Protein AF-A0A356UJT9-F1 (afdb_monomer)

Nearest PDB structures (foldseek):
  8xwg-assembly1_A  TM=5.536E-01  e=1.697E+00  Borreliella burgdorferi
  7fdd-assembly1_B  TM=5.523E-01  e=6.661E+00  Borreliella burgdorferi
  2r9v-assembly1_A  TM=3.103E-01  e=4.733E+00  Thermotoga maritima MSB8
  5cq9-assembly1_A  TM=3.284E-01  e=8.856E+00  Salmonella enterica subsp. enterica serovar Typhimurium str. LT2
  4b9q-assembly4_D  TM=1.417E-01  e=5.010E+00  Escherichia coli

Sequence (242 aa):
FANLKNLEDVNRFAGECGLLGLSVVPESLCDPPAYGKAWFEPLSAWQQHIENVRRLMLLYRALSRWKRGFDVEIEERLLRMESVEPFKINNLQWYDGKITGIQFREDNAGLVNAYLPAIFGTTFVDTVTLERPDEYSLAVLVLAVHLRQNLQGGINLDFSKIIPARDAAIGFRIGETRSTPYLLAAIYYDLWELITDNRPVIRCGFCGLPLEKTGRREYCNDACKQTAYRKRQEKTKKGGSN

Secondary structure (DSSP, 8-state):
-TT--SHHHHHHHHHHH----EEE--SSTTSPPEES--S---HHHHHHHHHHHHHHHHHHHHHHHHHTT---TTT---EEEEEETTTTEEEEEETTS-EEEEEEEE-TTSEEEEEEPPSSSSS--EEEEEES--HHHHHHHHHHHHHHHTTTTT-EEEEEEEEE-TTSTTSEEEEEEEE-S-HHHHHHHHHHHHHHTT--EEE-TTT--EEE--TT--SSSHHHHHHHHHHHHHHHHHHT--

Mean predicted aligned error: 7.75 Å

Radius of gyration: 21.5 Å; Cα contacts (8 Å, |Δi|>4): 350; chains: 1; bounding box: 58×70×54 Å

pLDDT: mean 85.13, std 11.99, range [39.34, 97.19]

Foldseek 3Di:
DLPQDDPVSVVVCCVVPNDQQAPDQDPDLQAFGRGHDDPDDDVVSVVSLSVVLQLLLLLLQLLLCVVVVHDSPPPPCQWDWDADPDVRKIFIAGPVRHTLLWIWDQDPVRWIWIFGRDPDDDGTDDIDIDDPDDPSNVSVVSSVRVLCRHQPPFKDKDFPDWAQDPPDPVRIDTHIDIDGPGNSNVSSVVVVCCNVVVFHWDAQPAPGGIDGDDDPDRHPDVVSVVVVVVVVVVVVVVVVPD

Solvent-accessible surface area (backbone atoms only — not comparable to full-atom values): 13980 Å² total; per-residue (Å²): 113,58,79,60,83,49,72,66,47,47,53,53,49,36,72,74,67,45,65,54,22,40,54,47,82,62,91,46,96,49,48,49,61,41,61,43,81,50,91,70,80,60,68,64,60,54,52,52,50,38,50,50,52,36,52,49,47,48,48,51,34,51,54,58,38,44,78,70,72,44,88,55,90,86,87,57,65,53,60,44,79,47,76,41,81,93,75,61,37,30,39,35,19,36,64,85,69,47,73,64,51,40,33,35,36,71,49,99,86,64,38,35,37,36,40,32,52,22,86,71,100,53,88,62,73,47,75,48,81,35,83,68,69,50,73,67,55,50,52,51,48,52,52,53,51,54,52,50,40,46,35,48,88,27,64,46,81,49,73,75,46,78,42,85,26,91,88,34,95,81,42,45,44,75,38,78,38,78,47,56,96,22,46,44,23,48,55,45,45,55,50,48,50,36,56,77,70,66,56,52,55,42,53,18,78,60,81,58,47,51,43,75,54,57,90,88,59,53,49,88,46,67,69,41,48,52,52,46,51,51,55,51,54,53,50,54,60,63,68,70,73,120

Structure (mmCIF, N/CA/C/O backbone):
data_AF-A0A356UJT9-F1
#
_entry.id   AF-A0A356UJT9-F1
#
loop_
_atom_site.group_PDB
_atom_site.id
_atom_site.type_symbol
_atom_site.label_atom_id
_atom_site.label_alt_id
_atom_site.label_comp_id
_atom_site.label_asym_id
_atom_site.label_entity_id
_atom_site.label_seq_id
_atom_site.pdbx_PDB_ins_code
_atom_site.Cartn_x
_atom_site.Cartn_y
_atom_site.Cartn_z
_atom_site.occupancy
_atom_site.B_iso_or_equiv
_atom_site.auth_seq_id
_atom_site.auth_comp_id
_atom_site.auth_asym_id
_atom_site.auth_atom_id
_atom_site.pdbx_PDB_model_num
ATOM 1 N N . PHE A 1 1 ? -2.794 1.866 9.836 1.00 91.56 1 PHE A N 1
ATOM 2 C CA . PHE A 1 1 ? -1.858 2.821 9.208 1.00 91.56 1 PHE A CA 1
ATOM 3 C C . PHE A 1 1 ? -2.517 3.971 8.420 1.00 91.56 1 PHE A C 1
ATOM 5 O O . PHE A 1 1 ? -2.337 5.118 8.798 1.00 91.56 1 PHE A O 1
ATOM 12 N N . ALA A 1 2 ? -3.341 3.738 7.383 1.00 90.75 2 ALA A N 1
ATOM 13 C CA . ALA A 1 2 ? -3.897 4.822 6.535 1.00 90.75 2 ALA A CA 1
ATOM 14 C C . ALA A 1 2 ? -4.717 5.917 7.271 1.00 90.75 2 ALA A C 1
ATOM 16 O O . ALA A 1 2 ? -4.916 7.021 6.755 1.00 90.75 2 ALA A O 1
ATOM 17 N N . ASN A 1 3 ? -5.179 5.635 8.493 1.00 89.88 3 ASN A N 1
ATOM 18 C CA . ASN A 1 3 ? -5.959 6.555 9.322 1.00 89.88 3 ASN A CA 1
ATOM 19 C C . ASN A 1 3 ? -5.127 7.542 10.161 1.00 89.88 3 ASN A C 1
ATOM 21 O O . ASN A 1 3 ? -5.740 8.395 10.793 1.00 89.88 3 ASN A O 1
ATOM 25 N N . LEU A 1 4 ? -3.791 7.449 10.177 1.00 92.00 4 LEU A N 1
ATOM 26 C CA . LEU A 1 4 ? -2.918 8.346 10.954 1.00 92.00 4 LEU A CA 1
ATOM 27 C C . LEU A 1 4 ? -2.901 9.750 10.330 1.00 92.00 4 LEU A C 1
ATOM 29 O O . LEU A 1 4 ? -2.537 9.894 9.162 1.00 92.00 4 LEU A O 1
ATOM 33 N N . LYS A 1 5 ? -3.347 10.787 11.048 1.00 87.62 5 LYS A N 1
ATOM 34 C CA . LYS A 1 5 ? -3.580 12.123 10.459 1.00 87.62 5 LYS A CA 1
ATOM 35 C C . LYS A 1 5 ? -2.531 13.153 10.834 1.00 87.62 5 LYS A C 1
ATOM 37 O O . LYS A 1 5 ? -2.230 14.020 10.021 1.00 87.62 5 LYS A O 1
ATOM 42 N N . ASN A 1 6 ? -2.042 13.098 12.062 1.00 89.19 6 ASN A N 1
ATOM 43 C CA . ASN A 1 6 ? -1.181 14.121 12.638 1.00 89.19 6 ASN A CA 1
ATOM 44 C C . ASN A 1 6 ? 0.002 13.483 13.382 1.00 89.19 6 ASN A C 1
ATOM 46 O O . ASN A 1 6 ? 0.109 12.262 13.482 1.00 89.19 6 ASN A O 1
ATOM 50 N N . LEU A 1 7 ? 0.903 14.328 13.882 1.00 89.44 7 LEU A N 1
ATOM 51 C CA . LEU A 1 7 ? 2.094 13.890 14.610 1.00 89.44 7 LEU A CA 1
ATOM 52 C C . LEU A 1 7 ? 1.749 13.065 15.859 1.00 89.44 7 LEU A C 1
ATOM 54 O O . LEU A 1 7 ? 2.435 12.098 16.159 1.00 89.44 7 LEU A O 1
ATOM 58 N N . GLU A 1 8 ? 0.680 13.418 16.568 1.00 91.44 8 GLU A N 1
ATOM 59 C CA . GLU A 1 8 ? 0.246 12.692 17.764 1.00 91.44 8 GLU A CA 1
ATOM 60 C C . GLU A 1 8 ? -0.195 11.260 17.430 1.00 91.44 8 GLU A C 1
ATOM 62 O O . GLU A 1 8 ? 0.204 10.314 18.107 1.00 91.44 8 GLU A O 1
ATOM 67 N N . ASP A 1 9 ? -0.943 11.084 16.335 1.00 92.12 9 ASP A N 1
ATOM 68 C CA . ASP A 1 9 ? -1.318 9.766 15.826 1.00 92.12 9 ASP A CA 1
ATOM 69 C C . ASP A 1 9 ? -0.084 8.926 15.484 1.00 92.12 9 ASP A C 1
ATOM 71 O O . ASP A 1 9 ? -0.034 7.749 15.842 1.00 92.12 9 ASP A O 1
ATOM 75 N N . VAL A 1 10 ? 0.902 9.526 14.806 1.00 93.75 10 VAL A N 1
ATOM 76 C CA . VAL A 1 10 ? 2.155 8.850 14.435 1.00 93.75 10 VAL A CA 1
ATOM 77 C C . VAL A 1 10 ? 2.946 8.455 15.677 1.00 93.75 10 VAL A C 1
ATOM 79 O O . VAL A 1 10 ? 3.327 7.297 15.791 1.00 93.75 10 VAL A O 1
ATOM 82 N N . ASN A 1 11 ? 3.134 9.369 16.631 1.00 92.06 11 ASN A N 1
ATOM 83 C CA . ASN A 1 11 ? 3.875 9.096 17.863 1.00 92.06 11 ASN A CA 1
ATOM 84 C C . ASN A 1 11 ? 3.228 7.977 18.682 1.00 92.06 11 ASN A C 1
ATOM 86 O O . ASN A 1 11 ? 3.924 7.079 19.150 1.00 92.06 11 ASN A O 1
ATOM 90 N N . ARG A 1 12 ? 1.898 7.998 18.827 1.00 94.19 12 ARG A N 1
ATOM 91 C CA . ARG A 1 12 ? 1.167 6.927 19.513 1.00 94.19 12 ARG A CA 1
ATOM 92 C C . ARG A 1 12 ? 1.344 5.589 18.797 1.00 94.19 12 ARG A C 1
ATOM 94 O O . ARG A 1 12 ? 1.689 4.603 19.435 1.00 94.19 12 ARG A O 1
ATOM 101 N N . PHE A 1 13 ? 1.149 5.565 17.479 1.00 95.00 13 PHE A N 1
ATOM 102 C CA . PHE A 1 13 ? 1.286 4.341 16.691 1.00 95.00 13 PHE A CA 1
ATOM 103 C C . PHE A 1 13 ? 2.718 3.790 16.729 1.00 95.00 13 PHE A C 1
ATOM 105 O O . PHE A 1 13 ? 2.901 2.590 16.885 1.00 95.00 13 PHE A O 1
ATOM 112 N N . ALA A 1 14 ? 3.732 4.654 16.654 1.00 92.88 14 ALA A N 1
ATOM 113 C CA . ALA A 1 14 ? 5.132 4.258 16.771 1.00 92.88 14 ALA A CA 1
ATOM 114 C C . ALA A 1 14 ? 5.481 3.752 18.181 1.00 92.88 14 ALA A C 1
ATOM 116 O O . ALA A 1 14 ? 6.272 2.824 18.322 1.00 92.88 14 ALA A O 1
ATOM 117 N N . GLY A 1 15 ? 4.870 4.316 19.228 1.00 92.25 15 GLY A N 1
ATOM 118 C CA . GLY A 1 15 ? 5.017 3.821 20.599 1.00 92.25 15 GLY A CA 1
ATOM 119 C C . GLY A 1 15 ? 4.410 2.430 20.816 1.00 92.25 15 GLY A C 1
ATOM 120 O O . GLY A 1 15 ? 4.932 1.658 21.613 1.00 92.25 15 GLY A O 1
ATOM 121 N N . GLU A 1 16 ? 3.334 2.100 20.097 1.00 94.31 16 GLU A N 1
ATOM 122 C CA . GLU A 1 16 ? 2.654 0.799 20.179 1.00 94.31 16 GLU A CA 1
ATOM 123 C C . GLU A 1 16 ? 3.283 -0.265 19.266 1.00 94.31 16 GLU A C 1
ATOM 125 O O . GLU A 1 16 ? 3.433 -1.418 19.668 1.00 94.31 16 GLU A O 1
ATOM 130 N N . CYS A 1 17 ? 3.635 0.103 18.033 1.00 93.31 17 CYS A N 1
ATOM 131 C CA . CYS A 1 17 ? 4.045 -0.833 16.983 1.00 93.31 17 CYS A CA 1
ATOM 132 C C . CYS A 1 17 ? 5.545 -0.791 16.653 1.00 93.31 17 CYS A C 1
ATOM 134 O O . CYS A 1 17 ? 6.024 -1.652 15.918 1.00 93.31 17 CYS A O 1
ATOM 136 N N . GLY A 1 18 ? 6.286 0.190 17.171 1.00 93.06 18 GLY A N 1
ATOM 137 C CA . GLY A 1 18 ? 7.684 0.436 16.825 1.00 93.06 18 GLY A CA 1
ATOM 138 C C . GLY A 1 18 ? 7.871 1.341 15.601 1.00 93.06 18 GLY A C 1
ATOM 139 O O . GLY A 1 18 ? 6.931 1.933 15.068 1.00 93.06 18 GLY A O 1
ATOM 140 N N . LEU A 1 19 ? 9.127 1.465 15.173 1.00 94.25 19 LEU A N 1
ATOM 141 C CA . LEU A 1 19 ? 9.523 2.214 13.978 1.00 94.25 19 LEU A CA 1
ATOM 142 C C . LEU A 1 19 ? 9.198 1.435 12.689 1.00 94.25 19 LEU A C 1
ATOM 144 O O . LEU A 1 19 ? 9.032 0.217 12.721 1.00 94.25 19 LEU A O 1
ATOM 148 N N . LEU A 1 20 ? 9.135 2.126 11.548 1.00 94.19 20 LEU A N 1
ATOM 149 C CA . LEU A 1 20 ? 8.867 1.561 10.219 1.00 94.19 20 LEU A CA 1
ATOM 150 C C . LEU A 1 20 ? 9.8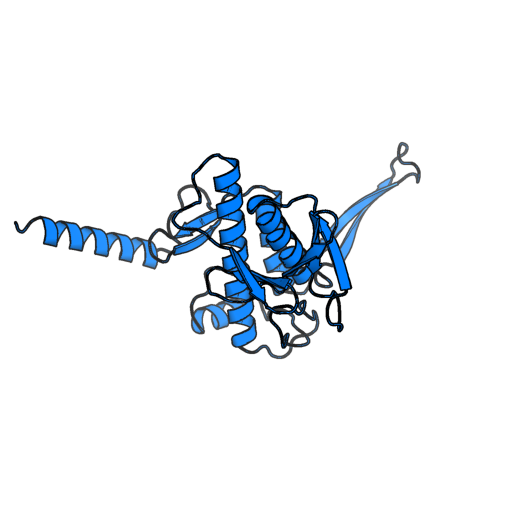67 0.462 9.819 1.00 94.19 20 LEU A C 1
ATOM 152 O O . LEU A 1 20 ? 9.503 -0.446 9.070 1.00 94.19 20 LEU A O 1
ATOM 156 N N . GLY A 1 21 ? 11.095 0.507 10.334 1.00 93.88 21 GLY A N 1
ATOM 157 C CA . GLY A 1 21 ? 12.150 -0.458 10.027 1.00 93.88 21 GLY A CA 1
ATOM 158 C C . GLY A 1 21 ? 12.999 -0.040 8.828 1.00 93.88 21 GLY A C 1
ATOM 159 O O . GLY A 1 21 ? 13.460 -0.896 8.073 1.00 93.88 21 GLY A O 1
ATOM 160 N N . LEU A 1 22 ? 13.182 1.269 8.635 1.00 90.56 22 LEU A N 1
ATOM 161 C CA . LEU A 1 22 ? 14.026 1.835 7.584 1.00 90.56 22 LEU A CA 1
ATOM 162 C C . LEU A 1 22 ? 15.459 2.045 8.096 1.00 90.56 22 LEU A C 1
ATOM 164 O O . LEU A 1 22 ? 15.691 2.793 9.042 1.00 90.56 22 LEU A O 1
ATOM 168 N N . SER A 1 23 ? 16.433 1.401 7.453 1.00 86.31 23 SER A N 1
ATOM 169 C CA . SER A 1 23 ? 17.865 1.632 7.707 1.00 86.31 23 SER A CA 1
ATOM 170 C C . SER A 1 23 ? 18.357 2.958 7.129 1.00 86.31 23 SER A C 1
ATOM 172 O O . SER A 1 23 ? 19.219 3.611 7.712 1.00 86.31 23 SER A O 1
ATOM 174 N N . VAL A 1 24 ? 17.783 3.358 5.994 1.00 82.88 24 VAL A N 1
ATOM 175 C CA . VAL A 1 24 ? 18.028 4.623 5.308 1.00 82.88 24 VAL A CA 1
ATOM 176 C C . VAL A 1 24 ? 16.678 5.158 4.861 1.00 82.88 24 VAL A C 1
ATOM 178 O O . VAL A 1 24 ? 15.835 4.410 4.361 1.00 82.88 24 VAL A O 1
ATOM 181 N N . VAL A 1 25 ? 16.462 6.452 5.071 1.00 77.19 25 VAL A N 1
ATOM 182 C CA . VAL A 1 25 ? 15.257 7.129 4.599 1.00 77.19 25 VAL A CA 1
ATOM 183 C C . VAL A 1 25 ? 15.406 7.343 3.094 1.00 77.19 25 VAL A C 1
ATOM 185 O O . VAL A 1 25 ? 16.394 7.959 2.696 1.00 77.19 25 VAL A O 1
ATOM 188 N N . PRO A 1 26 ? 14.467 6.855 2.266 1.00 70.00 26 PRO A N 1
ATOM 189 C CA . PRO A 1 26 ? 14.513 7.069 0.824 1.00 70.00 26 PRO A CA 1
ATOM 190 C C . PRO A 1 26 ? 14.583 8.564 0.485 1.00 70.00 26 PRO A C 1
ATOM 192 O O . PRO A 1 26 ? 13.785 9.348 1.003 1.00 70.00 26 PRO A O 1
ATOM 195 N N . GLU A 1 27 ? 15.523 8.959 -0.377 1.00 68.31 27 GLU A N 1
ATOM 196 C CA . GLU A 1 27 ? 15.635 10.349 -0.847 1.00 68.31 27 GLU A CA 1
ATOM 197 C C . GLU A 1 27 ? 14.557 10.667 -1.893 1.00 68.31 27 GLU A C 1
ATOM 199 O O . GLU A 1 27 ? 14.050 11.789 -1.947 1.00 68.31 27 GLU A O 1
ATOM 204 N N . SER A 1 28 ? 14.158 9.668 -2.690 1.00 67.69 28 SER A N 1
ATOM 205 C CA . SER A 1 28 ? 13.076 9.768 -3.667 1.00 67.69 28 SER A CA 1
ATOM 206 C C . SER A 1 28 ? 11.845 8.952 -3.268 1.00 67.69 28 SER A C 1
ATOM 208 O O . SER A 1 28 ? 11.927 7.884 -2.665 1.00 67.69 28 SER A O 1
ATOM 210 N N . LEU A 1 29 ? 10.667 9.414 -3.707 1.00 60.62 29 LEU A N 1
ATOM 211 C CA . LEU A 1 29 ? 9.413 8.643 -3.658 1.00 60.62 29 LEU A CA 1
ATOM 212 C C . LEU A 1 29 ? 9.485 7.332 -4.453 1.00 60.62 29 LEU A C 1
ATOM 214 O O . LEU A 1 29 ? 8.663 6.442 -4.232 1.00 60.62 29 LEU A O 1
ATOM 218 N N . CYS A 1 30 ? 10.413 7.262 -5.406 1.00 63.97 30 CYS A N 1
ATOM 219 C CA . CYS A 1 30 ? 10.568 6.144 -6.327 1.00 63.97 30 CYS A CA 1
ATOM 220 C C . CYS A 1 30 ? 11.561 5.095 -5.813 1.00 63.97 30 CYS A C 1
ATOM 222 O O . CYS A 1 30 ? 11.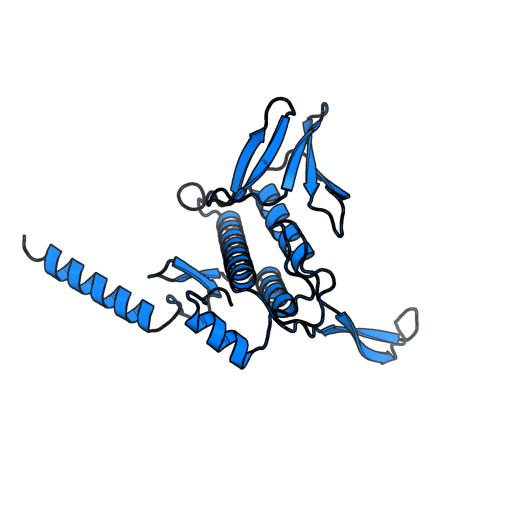639 4.013 -6.393 1.00 63.97 30 CYS A O 1
ATOM 224 N N . ASP A 1 31 ? 12.302 5.405 -4.746 1.00 70.19 31 ASP A N 1
ATOM 225 C CA . ASP A 1 31 ? 13.286 4.491 -4.187 1.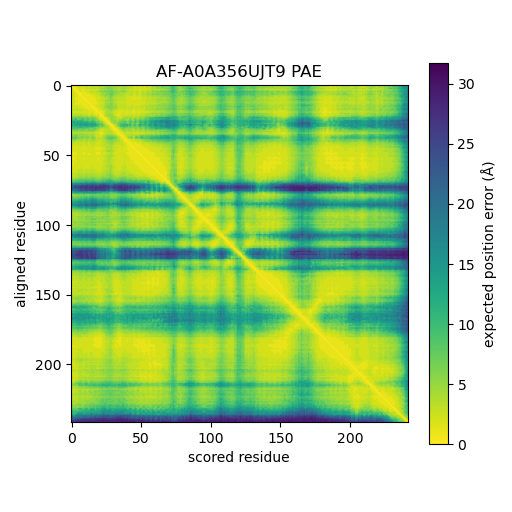00 70.19 31 ASP A CA 1
ATOM 226 C C . ASP A 1 31 ? 12.580 3.463 -3.290 1.00 70.19 31 ASP A C 1
ATOM 228 O O . ASP A 1 31 ? 11.753 3.835 -2.444 1.00 70.19 31 ASP A O 1
ATOM 232 N N . PRO A 1 32 ? 12.877 2.162 -3.448 1.00 76.06 32 PRO A N 1
ATOM 233 C CA . PRO A 1 32 ? 12.316 1.147 -2.573 1.00 76.06 32 PRO A CA 1
ATOM 234 C C . PRO A 1 32 ? 12.798 1.353 -1.124 1.00 76.06 32 PRO A C 1
ATOM 236 O O . PRO A 1 32 ? 13.919 1.822 -0.902 1.00 76.06 32 PRO A O 1
ATOM 239 N N . PRO A 1 33 ? 11.989 0.974 -0.117 1.00 85.19 33 PRO A N 1
ATOM 240 C CA . PRO A 1 33 ? 12.406 1.005 1.279 1.00 85.19 33 PRO A CA 1
ATOM 241 C C . PRO A 1 33 ? 13.699 0.214 1.520 1.00 85.19 33 PRO A C 1
ATOM 243 O O . PRO A 1 33 ? 13.786 -0.975 1.217 1.00 85.19 33 PRO A O 1
ATOM 246 N N . ALA A 1 34 ? 14.693 0.854 2.134 1.00 87.81 34 ALA A N 1
ATOM 247 C CA . ALA A 1 34 ? 15.906 0.180 2.582 1.00 87.81 34 ALA A CA 1
ATOM 248 C C . ALA A 1 34 ? 15.674 -0.438 3.968 1.00 87.81 34 ALA A C 1
ATOM 250 O O . ALA A 1 34 ? 15.979 0.178 4.993 1.00 87.81 34 ALA A O 1
ATOM 251 N N . TYR A 1 35 ? 15.110 -1.644 4.014 1.00 90.94 35 TYR A N 1
ATOM 252 C CA . TYR A 1 35 ? 14.799 -2.320 5.273 1.00 90.94 35 TYR A CA 1
ATOM 253 C C . TYR A 1 35 ? 16.039 -2.638 6.108 1.00 90.94 35 TYR A C 1
ATOM 255 O O . TYR A 1 35 ? 17.053 -3.118 5.606 1.00 90.94 35 TYR A O 1
ATOM 263 N N . GLY A 1 36 ? 15.952 -2.390 7.413 1.00 89.75 36 GLY A N 1
ATOM 264 C CA . GLY A 1 36 ? 17.008 -2.743 8.350 1.00 89.75 36 GLY A CA 1
ATOM 265 C C . GLY A 1 36 ? 16.775 -2.170 9.740 1.00 89.75 36 GLY A C 1
ATOM 266 O O . GLY A 1 36 ? 15.657 -1.819 10.117 1.00 89.75 36 GLY A O 1
ATOM 267 N N . LYS A 1 37 ? 17.839 -2.114 10.544 1.00 86.62 37 LYS A N 1
ATOM 268 C CA . LYS A 1 37 ? 17.742 -1.630 11.922 1.00 86.62 37 LYS A CA 1
ATOM 269 C C . LYS A 1 37 ? 17.546 -0.112 11.938 1.00 86.62 37 LYS A C 1
ATOM 271 O O . LYS A 1 37 ? 18.491 0.630 11.685 1.00 86.62 37 LYS A O 1
ATOM 276 N N . ALA A 1 38 ? 16.338 0.324 12.281 1.00 85.56 38 ALA A N 1
ATOM 277 C CA . ALA A 1 38 ? 16.006 1.730 12.469 1.00 85.56 38 ALA A CA 1
ATOM 278 C C . ALA A 1 38 ? 16.291 2.161 13.914 1.00 85.56 38 ALA A C 1
ATOM 280 O O . ALA A 1 38 ? 15.749 1.591 14.861 1.00 85.56 38 ALA A O 1
ATOM 281 N N . TRP A 1 39 ? 17.136 3.176 14.085 1.00 82.62 39 TRP A N 1
ATOM 282 C CA . TRP A 1 39 ? 17.345 3.843 15.380 1.00 82.62 39 TRP A CA 1
ATOM 283 C C . TRP A 1 39 ? 16.554 5.149 15.490 1.00 82.62 39 TRP A C 1
ATOM 285 O O . TRP A 1 39 ? 16.264 5.613 16.589 1.00 82.62 39 TRP A O 1
ATOM 295 N N . PHE A 1 40 ? 16.219 5.739 14.344 1.00 86.12 40 PHE A N 1
ATOM 296 C CA . PHE A 1 40 ? 15.470 6.977 14.210 1.00 86.12 40 PHE A CA 1
ATOM 297 C C . PHE A 1 40 ? 14.835 7.027 12.819 1.00 86.12 40 PHE A C 1
ATOM 299 O O . PHE A 1 40 ? 15.447 6.580 11.850 1.00 86.12 40 PHE A O 1
ATOM 306 N N . GLU A 1 41 ? 13.646 7.618 12.716 1.00 88.75 41 GLU A N 1
ATOM 307 C CA . GLU A 1 41 ? 12.965 7.861 11.445 1.00 88.75 41 GLU A CA 1
ATOM 308 C C . GLU A 1 41 ? 12.316 9.249 11.457 1.00 88.75 41 GLU A C 1
ATOM 310 O O . GLU A 1 41 ? 11.589 9.582 12.399 1.00 88.75 41 GLU A O 1
ATOM 315 N N . PRO A 1 42 ? 12.540 10.077 10.425 1.00 88.69 42 PRO A N 1
ATOM 316 C CA . PRO A 1 42 ? 11.951 11.398 10.356 1.00 88.69 42 PRO A CA 1
ATOM 317 C C . PRO A 1 42 ? 10.451 11.305 10.078 1.00 88.69 42 PRO A C 1
ATOM 319 O O . PRO A 1 42 ? 9.973 10.428 9.354 1.00 88.69 42 PRO A O 1
ATOM 322 N N . LEU A 1 43 ? 9.701 12.283 10.587 1.00 88.88 43 LEU A N 1
ATOM 323 C CA . LEU A 1 43 ? 8.258 12.380 10.359 1.00 88.88 43 LEU A CA 1
ATOM 324 C C . LEU A 1 43 ? 7.896 12.426 8.864 1.00 88.88 43 LEU A C 1
ATOM 326 O O . LEU A 1 43 ? 6.836 11.938 8.478 1.00 88.88 43 LEU A O 1
ATOM 330 N N . SER A 1 44 ? 8.775 12.976 8.022 1.00 88.06 44 SER A N 1
ATOM 331 C CA . SER A 1 44 ? 8.592 13.002 6.569 1.00 88.06 44 SER A CA 1
ATOM 332 C C . SER A 1 44 ? 8.470 11.597 5.971 1.00 88.06 44 SER A C 1
ATOM 334 O O . SER A 1 44 ? 7.594 11.384 5.137 1.00 88.06 44 SER A O 1
ATOM 336 N N . ALA A 1 45 ? 9.258 10.624 6.445 1.00 88.75 45 ALA A N 1
ATOM 337 C CA . ALA A 1 45 ? 9.182 9.234 5.990 1.00 88.75 45 ALA A CA 1
ATOM 338 C C . ALA A 1 45 ? 7.823 8.606 6.342 1.00 88.75 45 ALA A C 1
ATOM 340 O O . ALA A 1 45 ? 7.173 7.968 5.511 1.00 88.75 45 ALA A O 1
ATOM 341 N N . TRP A 1 46 ? 7.341 8.860 7.561 1.00 93.19 46 TRP A N 1
ATOM 342 C CA . TRP A 1 46 ? 6.014 8.434 8.000 1.00 93.19 46 TRP A CA 1
ATOM 343 C C . TRP A 1 46 ? 4.908 9.040 7.141 1.00 93.19 46 TRP A C 1
ATOM 345 O O . TRP A 1 46 ? 4.057 8.315 6.627 1.00 93.19 46 TRP A O 1
ATOM 355 N N . GLN A 1 47 ? 4.924 10.360 6.955 1.00 91.56 47 GLN A N 1
ATOM 356 C CA . GLN A 1 47 ? 3.935 11.071 6.143 1.00 91.56 47 GLN A CA 1
ATOM 357 C C . GLN A 1 47 ? 3.914 10.550 4.705 1.00 91.56 47 GLN A C 1
ATOM 359 O O . GLN A 1 47 ? 2.843 10.251 4.177 1.00 91.56 47 GLN A O 1
ATOM 364 N N . GLN A 1 48 ? 5.092 10.364 4.112 1.00 89.06 48 GLN A N 1
ATOM 365 C CA . GLN A 1 48 ? 5.257 9.804 2.777 1.00 89.06 48 GLN A CA 1
ATOM 366 C C . GLN A 1 48 ? 4.596 8.431 2.651 1.00 89.06 48 GLN A C 1
ATOM 368 O O . GLN A 1 48 ? 3.772 8.224 1.759 1.00 89.06 48 GLN A O 1
ATOM 373 N N . HIS A 1 49 ? 4.899 7.496 3.550 1.00 92.81 49 HIS A N 1
ATOM 374 C CA . HIS A 1 49 ? 4.317 6.160 3.462 1.00 92.81 49 HIS A CA 1
ATOM 375 C C . HIS A 1 49 ? 2.824 6.142 3.804 1.00 92.81 49 HIS A C 1
ATOM 377 O O . HIS A 1 49 ? 2.068 5.404 3.172 1.00 92.81 49 HIS A O 1
ATOM 383 N N . ILE A 1 50 ? 2.356 6.982 4.734 1.00 94.62 50 ILE A N 1
ATOM 384 C CA . ILE A 1 50 ? 0.920 7.144 5.009 1.00 94.62 50 ILE A CA 1
ATOM 385 C C . ILE A 1 50 ? 0.186 7.604 3.744 1.00 94.62 50 ILE A C 1
ATOM 387 O O . ILE A 1 50 ? -0.871 7.062 3.411 1.00 94.62 50 ILE A O 1
ATOM 391 N N . GLU A 1 51 ? 0.730 8.589 3.028 1.00 91.44 51 GLU A N 1
ATOM 392 C CA . GLU A 1 51 ? 0.174 9.053 1.757 1.00 91.44 51 GLU A CA 1
ATOM 393 C C . GLU A 1 51 ? 0.201 7.964 0.684 1.00 91.44 51 GLU A C 1
ATOM 395 O O . GLU A 1 51 ? -0.815 7.744 0.028 1.00 91.44 51 GLU A O 1
ATOM 400 N N . ASN A 1 52 ? 1.314 7.244 0.534 1.00 91.56 52 ASN A N 1
ATOM 401 C CA . ASN A 1 52 ? 1.433 6.172 -0.454 1.00 91.56 52 ASN A CA 1
ATOM 402 C C . ASN A 1 52 ? 0.411 5.059 -0.207 1.00 91.56 52 ASN A C 1
ATOM 404 O O . ASN A 1 52 ? -0.318 4.682 -1.123 1.00 91.56 52 ASN A O 1
ATOM 408 N N . VAL A 1 53 ? 0.260 4.602 1.038 1.00 95.06 53 VAL A N 1
ATOM 409 C CA . VAL A 1 53 ? -0.760 3.602 1.387 1.00 95.06 53 VAL A CA 1
ATOM 410 C C . VAL A 1 53 ? -2.167 4.124 1.079 1.00 95.06 53 VAL A C 1
ATOM 412 O O . VAL A 1 53 ? -2.988 3.390 0.531 1.00 95.06 53 VAL A O 1
ATOM 415 N N . ARG A 1 54 ? -2.459 5.404 1.351 1.00 93.75 54 ARG A N 1
ATOM 416 C CA . ARG A 1 54 ? -3.753 6.008 0.984 1.00 93.75 54 ARG A CA 1
ATOM 417 C C . ARG A 1 54 ? -3.982 6.012 -0.526 1.00 93.75 54 ARG A C 1
ATOM 419 O O . ARG A 1 54 ? -5.073 5.636 -0.952 1.00 93.75 54 ARG A O 1
ATOM 426 N N . ARG A 1 55 ? -2.982 6.413 -1.319 1.00 92.12 55 ARG A N 1
ATOM 427 C CA . ARG A 1 55 ? -3.052 6.422 -2.791 1.00 92.12 55 ARG A CA 1
ATOM 428 C C . ARG A 1 55 ? -3.359 5.026 -3.326 1.00 92.12 55 ARG A C 1
ATOM 430 O O . ARG A 1 55 ? -4.306 4.874 -4.091 1.00 92.12 55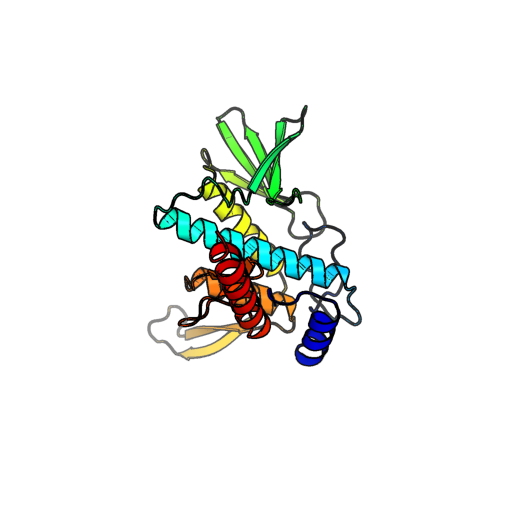 ARG A O 1
ATOM 437 N N . LEU A 1 56 ? -2.647 4.005 -2.847 1.00 94.25 56 LEU A N 1
ATOM 438 C CA . LEU A 1 56 ? -2.844 2.620 -3.281 1.00 94.25 56 LEU A CA 1
ATOM 439 C C . LEU A 1 56 ? -4.218 2.067 -2.885 1.00 94.25 56 LEU A C 1
ATOM 441 O O . LEU A 1 56 ? -4.887 1.447 -3.708 1.00 94.25 56 LEU A O 1
ATOM 445 N N . MET A 1 57 ? -4.693 2.343 -1.665 1.00 95.06 57 MET A N 1
ATOM 446 C CA . MET A 1 57 ? -6.042 1.939 -1.251 1.00 95.06 57 MET A CA 1
ATOM 447 C C . MET A 1 57 ? -7.134 2.597 -2.107 1.00 95.06 57 MET A C 1
ATOM 449 O O . MET A 1 57 ? -8.134 1.956 -2.435 1.00 95.06 57 MET A O 1
ATOM 453 N N . LEU A 1 58 ? -6.965 3.874 -2.463 1.00 92.50 58 LEU A N 1
ATOM 454 C CA . LEU A 1 58 ? -7.897 4.581 -3.341 1.00 92.50 58 LEU A CA 1
ATOM 455 C C . LEU A 1 58 ? -7.839 4.051 -4.777 1.00 92.50 58 LEU A C 1
ATOM 457 O O . LEU A 1 58 ? -8.894 3.852 -5.375 1.00 92.50 58 LEU A O 1
ATOM 461 N N . LEU A 1 59 ? -6.643 3.758 -5.293 1.00 92.50 59 LEU A N 1
ATOM 462 C CA . LEU A 1 59 ? -6.446 3.163 -6.616 1.00 92.50 59 LEU A CA 1
ATOM 463 C C . LEU A 1 59 ? -7.120 1.800 -6.718 1.00 92.50 59 LEU A C 1
ATOM 465 O O . LEU A 1 59 ? -7.916 1.564 -7.625 1.00 92.50 59 LEU A O 1
ATOM 469 N N . TYR A 1 60 ? -6.893 0.939 -5.731 1.00 94.44 60 TYR A N 1
ATOM 470 C CA . TYR A 1 60 ? -7.565 -0.349 -5.649 1.00 94.44 60 TYR A CA 1
ATOM 471 C C . TYR A 1 60 ? -9.093 -0.202 -5.552 1.00 94.44 60 TYR A C 1
ATOM 473 O O . TYR A 1 60 ? -9.830 -0.912 -6.239 1.00 94.44 60 TYR A O 1
ATOM 481 N N . ARG A 1 61 ? -9.599 0.758 -4.764 1.00 92.44 61 ARG A N 1
ATOM 482 C CA . ARG A 1 61 ? -11.041 1.044 -4.710 1.00 92.44 61 ARG A CA 1
ATOM 483 C C . ARG A 1 61 ? -11.596 1.428 -6.085 1.00 92.44 61 ARG A C 1
ATOM 485 O O . ARG A 1 61 ? -12.656 0.917 -6.453 1.00 92.44 61 ARG A O 1
ATOM 492 N N . ALA A 1 62 ? -10.923 2.320 -6.810 1.00 90.19 62 ALA A N 1
ATOM 493 C CA . ALA A 1 62 ? -11.346 2.759 -8.137 1.00 90.19 62 ALA A CA 1
ATOM 494 C C . ALA A 1 62 ? -11.355 1.588 -9.129 1.00 90.19 62 ALA A C 1
ATOM 496 O O . ALA A 1 62 ? -12.380 1.333 -9.757 1.00 90.19 62 ALA A O 1
ATOM 497 N N . LEU A 1 63 ? -10.281 0.792 -9.167 1.00 90.75 63 LEU A N 1
ATOM 498 C CA . LEU A 1 63 ? -10.180 -0.422 -9.987 1.00 90.75 63 LEU A CA 1
ATOM 499 C C . LEU A 1 63 ? -11.300 -1.431 -9.681 1.00 90.75 63 LEU A C 1
ATOM 501 O O . LEU A 1 63 ? -11.921 -1.980 -10.593 1.00 90.75 63 LEU A O 1
ATOM 505 N N . SER A 1 64 ? -11.605 -1.646 -8.398 1.00 90.69 64 SER A N 1
ATOM 506 C CA . SER A 1 64 ? -12.683 -2.541 -7.959 1.00 90.69 64 SER A CA 1
ATOM 507 C C . SER A 1 64 ? -14.066 -2.051 -8.410 1.00 90.69 64 SER A C 1
ATOM 509 O O . SER A 1 64 ? -14.924 -2.851 -8.789 1.00 90.69 64 SER A O 1
ATOM 511 N N . ARG A 1 65 ? -14.297 -0.731 -8.401 1.00 88.69 65 ARG A N 1
ATOM 512 C CA . ARG A 1 65 ? -15.542 -0.117 -8.891 1.00 88.69 65 ARG A CA 1
ATOM 513 C C . ARG A 1 65 ? -15.648 -0.178 -10.411 1.00 88.69 65 ARG A C 1
ATOM 515 O O . ARG A 1 65 ? -16.701 -0.582 -10.901 1.00 88.69 65 ARG A O 1
ATOM 522 N N . TRP A 1 66 ? -14.565 0.134 -11.121 1.00 87.31 66 TRP A N 1
ATOM 523 C CA . TRP A 1 66 ? -14.488 0.033 -12.579 1.00 87.31 66 TRP A CA 1
ATOM 524 C C . TRP A 1 66 ? -14.877 -1.371 -13.036 1.00 87.31 66 TRP A C 1
ATOM 526 O O . TRP A 1 66 ? -15.779 -1.543 -13.852 1.00 87.31 66 TRP A O 1
ATOM 536 N N . LYS A 1 67 ? -14.286 -2.406 -12.425 1.00 86.62 67 LYS A N 1
ATOM 537 C CA . LYS A 1 67 ? -14.566 -3.802 -12.786 1.00 86.62 67 LYS A CA 1
ATOM 538 C C . LYS A 1 67 ? -16.037 -4.200 -12.603 1.00 86.62 67 LYS A C 1
ATOM 540 O O . LYS A 1 67 ? -16.502 -5.126 -13.258 1.00 86.62 67 LYS A O 1
ATOM 545 N N . ARG A 1 68 ? -16.772 -3.505 -11.729 1.00 86.81 68 ARG A N 1
ATOM 546 C CA . ARG A 1 68 ? -18.210 -3.705 -11.477 1.00 86.81 68 ARG A CA 1
ATOM 547 C C . ARG A 1 68 ? -19.114 -2.863 -12.389 1.00 86.81 68 ARG A C 1
ATOM 549 O O . ARG A 1 68 ? -20.323 -2.872 -12.186 1.00 86.81 68 ARG A O 1
ATOM 556 N N . GLY A 1 69 ? -18.550 -2.139 -13.357 1.00 83.19 69 GLY A N 1
ATOM 557 C CA . GLY A 1 69 ? -19.298 -1.309 -14.302 1.00 83.19 69 GLY A CA 1
ATOM 558 C C . GLY A 1 69 ? -19.792 0.016 -13.721 1.00 83.19 69 GLY A C 1
ATOM 559 O O . GLY A 1 69 ? -20.692 0.626 -14.289 1.00 83.19 69 GLY A O 1
ATOM 560 N N . PHE A 1 70 ?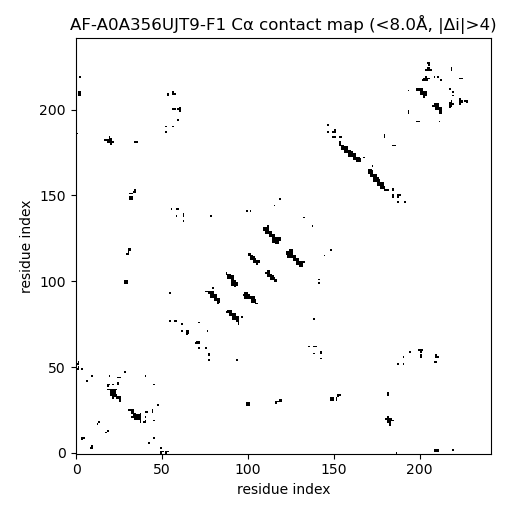 -19.247 0.464 -12.584 1.00 80.12 70 PHE A N 1
ATOM 561 C CA . PHE A 1 70 ? -19.511 1.822 -12.111 1.00 80.12 70 PHE A CA 1
ATOM 562 C C . PHE A 1 70 ? -18.679 2.809 -12.922 1.00 80.12 70 PHE A C 1
ATOM 564 O O . PHE A 1 70 ? -17.476 2.601 -13.070 1.00 80.12 70 PHE A O 1
ATOM 571 N N . ASP A 1 71 ? -19.311 3.893 -13.368 1.00 65.06 71 ASP A N 1
ATOM 572 C CA . ASP A 1 71 ? -18.616 5.022 -13.976 1.00 65.06 71 ASP A CA 1
ATOM 573 C C . ASP A 1 71 ? -17.592 5.607 -12.983 1.00 65.06 71 ASP A C 1
ATOM 575 O O . ASP A 1 71 ? -17.898 5.853 -11.807 1.00 65.06 71 ASP A O 1
ATOM 579 N N . VAL A 1 72 ? -16.352 5.743 -13.449 1.00 64.25 72 VAL A N 1
ATOM 580 C CA . VAL A 1 72 ? -15.191 6.221 -12.684 1.00 64.25 72 VAL A CA 1
ATOM 581 C C . VAL A 1 72 ? -14.836 7.661 -13.096 1.00 64.25 72 VAL A C 1
ATOM 583 O O . VAL A 1 72 ? -14.005 8.297 -12.447 1.00 64.25 72 VAL A O 1
ATOM 586 N N . GLU A 1 73 ? -15.490 8.220 -14.125 1.00 50.75 73 GLU A N 1
ATOM 587 C CA . GLU A 1 73 ? -14.964 9.362 -14.883 1.00 50.75 73 GLU A CA 1
ATOM 588 C C . GLU A 1 73 ? -15.029 10.745 -14.207 1.00 50.75 73 GLU A C 1
ATOM 590 O O . GLU A 1 73 ? -14.413 11.673 -14.726 1.00 50.75 73 GLU A O 1
ATOM 595 N N . ILE A 1 74 ? -15.671 10.944 -13.047 1.00 44.94 74 ILE A N 1
ATOM 596 C CA . ILE A 1 74 ? -15.874 12.322 -12.525 1.00 44.94 74 ILE A CA 1
ATOM 597 C C . ILE A 1 74 ? -15.194 12.626 -11.174 1.00 44.94 74 ILE A C 1
ATOM 599 O O . ILE A 1 74 ? -14.897 13.786 -10.897 1.00 44.94 74 ILE A O 1
ATOM 603 N N . GLU A 1 75 ? -14.827 11.636 -10.352 1.00 46.69 75 GLU A N 1
ATOM 604 C CA . GLU A 1 75 ? -14.207 11.901 -9.030 1.00 46.69 75 GLU A CA 1
ATOM 605 C C . GLU A 1 75 ? -12.829 11.248 -8.810 1.00 46.69 75 GLU A C 1
ATOM 607 O O . GLU A 1 75 ? -12.173 11.527 -7.804 1.00 46.69 75 GLU A O 1
ATOM 612 N N . GLU A 1 76 ? -12.358 10.388 -9.722 1.00 55.56 76 GLU A N 1
ATOM 613 C CA . GLU A 1 76 ? -11.208 9.508 -9.464 1.00 55.56 76 GLU A CA 1
ATOM 614 C C . GLU A 1 76 ? -10.285 9.314 -10.680 1.00 55.56 76 GLU A C 1
ATOM 616 O O . GLU A 1 76 ? -9.815 8.204 -10.915 1.00 55.56 76 GLU A O 1
ATOM 621 N N . ARG A 1 77 ? -9.915 10.389 -11.399 1.00 65.94 77 ARG A N 1
ATOM 622 C CA . ARG A 1 77 ? -8.669 10.374 -12.201 1.00 65.94 77 ARG A CA 1
ATOM 623 C C . ARG A 1 77 ? -7.470 10.321 -11.256 1.00 65.94 77 ARG A C 1
ATOM 625 O O . ARG A 1 77 ? -6.810 11.328 -10.994 1.00 65.94 77 ARG A O 1
ATOM 632 N N . LEU A 1 78 ? -7.269 9.146 -10.659 1.00 76.31 78 LEU A N 1
ATOM 633 C CA . LEU A 1 78 ? -6.218 8.858 -9.687 1.00 76.31 78 LEU A CA 1
ATOM 634 C C . LEU A 1 78 ? -4.839 8.898 -10.325 1.00 76.31 78 LEU A C 1
ATOM 636 O O . LEU A 1 78 ? -3.858 9.077 -9.604 1.00 76.31 78 LEU A O 1
ATOM 640 N N . LEU A 1 79 ? -4.803 8.763 -11.650 1.00 84.81 79 LEU A N 1
ATOM 641 C CA . LEU A 1 79 ? -3.616 8.843 -12.468 1.00 84.81 79 LEU A CA 1
ATOM 642 C C . LEU A 1 79 ? -3.799 9.887 -13.569 1.00 84.81 79 LEU A C 1
ATOM 644 O O . LEU A 1 79 ? -4.900 10.106 -14.074 1.00 84.81 79 LEU A O 1
ATOM 648 N N . ARG A 1 80 ? -2.705 10.558 -13.916 1.00 84.88 80 ARG A N 1
ATOM 649 C CA . ARG A 1 80 ? -2.615 11.537 -14.999 1.00 84.88 80 ARG A CA 1
ATOM 650 C C . ARG A 1 80 ? -1.345 11.279 -15.783 1.00 84.88 80 ARG A C 1
ATOM 652 O O . ARG A 1 80 ? -0.323 10.940 -15.196 1.00 84.88 80 ARG A O 1
ATOM 659 N N . MET A 1 81 ? -1.416 11.450 -17.094 1.00 82.25 81 MET A N 1
ATOM 660 C CA . MET A 1 81 ? -0.256 11.345 -17.967 1.00 82.25 81 MET A CA 1
ATOM 661 C C . MET A 1 81 ? 0.205 12.749 -18.351 1.00 82.25 81 MET A C 1
ATOM 663 O O . MET A 1 81 ? -0.605 13.553 -18.809 1.00 82.25 81 MET A O 1
ATOM 667 N N . GLU A 1 82 ? 1.488 13.037 -18.156 1.00 82.38 82 GLU A N 1
ATOM 668 C CA . GLU A 1 82 ? 2.122 14.281 -18.588 1.00 82.38 82 GLU A CA 1
ATOM 669 C C . GLU A 1 82 ? 3.273 13.964 -19.543 1.00 82.38 82 GLU A C 1
ATOM 671 O O . GLU A 1 82 ? 4.211 13.245 -19.192 1.00 82.38 82 GLU A O 1
ATOM 676 N N . SER A 1 83 ? 3.196 14.498 -20.759 1.00 80.56 83 SER A N 1
ATOM 677 C CA . SER A 1 83 ? 4.226 14.333 -21.782 1.00 80.56 83 SER A CA 1
ATOM 678 C C . SER A 1 83 ? 5.347 15.347 -21.585 1.00 80.56 83 SER A C 1
ATOM 680 O O . SER A 1 83 ? 5.107 16.552 -21.540 1.00 80.56 83 SER A O 1
ATOM 682 N N . VAL A 1 84 ? 6.585 14.861 -21.514 1.00 76.44 84 VAL A N 1
ATOM 683 C CA . VAL A 1 84 ? 7.788 15.695 -21.482 1.00 76.44 84 VAL A CA 1
ATOM 684 C C . VAL A 1 84 ? 8.393 15.758 -22.881 1.00 76.44 84 VAL A C 1
ATOM 686 O O . VAL A 1 84 ? 9.031 14.815 -23.361 1.00 76.44 84 VAL A O 1
ATOM 689 N N . GLU A 1 85 ? 8.196 16.899 -23.532 1.00 76.88 85 GLU A N 1
ATOM 690 C CA . GLU A 1 85 ? 8.865 17.254 -24.785 1.00 76.88 85 GLU A CA 1
ATOM 691 C C . GLU A 1 85 ? 10.312 17.714 -24.520 1.00 76.88 85 GLU A C 1
ATOM 693 O O . GLU A 1 85 ? 10.579 18.291 -23.462 1.00 76.88 85 GLU A O 1
ATOM 698 N N . PRO A 1 86 ? 11.277 17.487 -25.437 1.00 67.81 86 PRO A N 1
ATOM 699 C CA . PRO A 1 86 ? 11.165 16.881 -26.776 1.00 67.81 86 PRO A CA 1
ATOM 700 C C . PRO A 1 86 ? 11.338 15.348 -26.804 1.00 67.81 86 PRO A C 1
ATOM 702 O O . PRO A 1 86 ? 11.426 14.741 -27.871 1.00 67.81 86 PRO A O 1
ATOM 705 N N . PHE A 1 87 ? 11.464 14.699 -25.644 1.00 67.62 87 PHE A N 1
ATOM 706 C CA . PHE A 1 87 ? 11.892 13.297 -25.555 1.00 67.62 87 PHE A CA 1
ATOM 707 C C . PHE A 1 87 ? 10.757 12.274 -25.714 1.00 67.62 87 PHE A C 1
ATOM 709 O O . PHE A 1 87 ? 11.031 11.071 -25.675 1.00 67.62 87 PHE A O 1
ATOM 716 N N . LYS A 1 88 ? 9.505 12.732 -25.874 1.00 76.38 88 LYS A N 1
ATOM 717 C CA . LYS A 1 88 ? 8.290 11.897 -25.930 1.00 76.38 88 LYS A CA 1
ATOM 718 C C . LYS A 1 88 ? 8.216 10.877 -24.787 1.00 76.38 88 LYS A C 1
ATOM 720 O O . LYS A 1 88 ? 7.816 9.730 -24.978 1.00 76.38 88 LYS A O 1
ATOM 725 N N . ILE A 1 89 ? 8.665 11.287 -23.600 1.00 79.44 89 ILE A N 1
ATOM 726 C CA . ILE A 1 89 ? 8.555 10.483 -22.383 1.00 79.44 89 ILE A CA 1
ATOM 727 C C . ILE A 1 89 ? 7.303 10.946 -21.654 1.00 79.44 89 ILE A C 1
ATOM 729 O O . ILE A 1 89 ? 7.188 12.113 -21.291 1.00 79.44 89 ILE A O 1
ATOM 733 N N . ASN A 1 90 ? 6.376 10.026 -21.428 1.00 84.62 90 ASN A N 1
ATOM 734 C CA . ASN A 1 90 ? 5.156 10.289 -20.686 1.00 84.62 90 ASN A CA 1
ATOM 735 C C . ASN A 1 90 ? 5.362 9.885 -19.226 1.00 84.62 90 ASN A C 1
ATOM 737 O O . ASN A 1 90 ? 5.532 8.705 -18.925 1.00 84.62 90 ASN A O 1
ATOM 741 N N . ASN A 1 91 ? 5.347 10.850 -18.312 1.00 84.31 91 ASN A N 1
ATOM 742 C CA . ASN A 1 91 ? 5.357 10.583 -16.880 1.00 84.31 91 ASN A CA 1
ATOM 743 C C . ASN A 1 91 ? 3.941 10.304 -16.394 1.00 84.31 91 ASN A C 1
ATOM 745 O O . ASN A 1 91 ? 2.999 11.023 -16.733 1.00 84.31 91 ASN A O 1
ATOM 749 N N . LEU A 1 92 ? 3.805 9.299 -15.537 1.00 86.00 92 LEU A N 1
ATOM 750 C CA . LEU A 1 92 ? 2.551 9.039 -14.852 1.00 86.00 92 LEU A CA 1
ATOM 751 C C . LEU A 1 92 ? 2.568 9.666 -13.463 1.00 86.00 92 LEU A C 1
ATOM 753 O O . LEU A 1 92 ? 3.483 9.438 -12.667 1.00 86.00 92 LEU A O 1
ATOM 757 N N . GLN A 1 93 ? 1.538 10.444 -13.171 1.00 87.44 93 GLN A N 1
ATOM 758 C CA . GLN A 1 93 ? 1.360 11.171 -11.925 1.00 87.44 93 GLN A CA 1
ATOM 759 C C . GLN A 1 93 ? 0.121 10.694 -11.193 1.00 87.44 93 GLN A C 1
ATOM 761 O O . GLN A 1 93 ? -0.868 10.309 -11.806 1.00 87.44 93 GLN A O 1
ATOM 766 N N . TRP A 1 94 ? 0.161 10.791 -9.875 1.00 87.38 94 TRP A N 1
ATOM 767 C CA . TRP A 1 94 ? -1.006 10.693 -9.019 1.00 87.38 94 TRP A CA 1
ATOM 768 C C . TRP A 1 94 ? -1.932 11.906 -9.199 1.00 87.38 94 TRP A C 1
ATOM 770 O O . TRP A 1 94 ? -1.533 12.961 -9.693 1.00 87.38 94 TRP A O 1
ATOM 780 N N . TYR A 1 95 ? -3.176 11.795 -8.729 1.00 85.00 95 TYR A N 1
ATOM 781 C CA . TYR A 1 95 ? -4.162 12.889 -8.752 1.00 85.00 95 TYR A CA 1
ATOM 782 C C . TYR A 1 95 ? -3.712 14.179 -8.048 1.00 85.00 95 TYR A C 1
ATOM 784 O O . TYR A 1 95 ? -4.283 15.240 -8.298 1.00 85.00 95 TYR A O 1
ATOM 792 N N . ASP A 1 96 ? -2.731 14.088 -7.151 1.00 83.56 96 ASP A N 1
ATOM 793 C CA . ASP A 1 96 ? -2.146 15.210 -6.416 1.00 83.56 96 ASP A CA 1
ATOM 794 C C . ASP A 1 96 ? -0.900 15.802 -7.101 1.00 83.56 96 ASP A C 1
ATOM 796 O O . ASP A 1 96 ? -0.223 16.646 -6.518 1.00 83.56 96 ASP A O 1
ATOM 800 N N . GLY A 1 97 ? -0.601 15.376 -8.334 1.00 84.19 97 GLY A N 1
ATOM 801 C CA . GLY A 1 97 ? 0.519 15.861 -9.139 1.00 84.19 97 GLY A CA 1
ATOM 802 C C . GLY A 1 97 ? 1.868 15.232 -8.791 1.00 84.19 97 GLY A C 1
ATOM 803 O O . GLY A 1 97 ? 2.861 15.529 -9.451 1.00 84.19 97 GLY A O 1
ATOM 804 N N . LYS A 1 98 ? 1.948 14.347 -7.785 1.00 85.38 98 LYS A N 1
ATOM 805 C CA . LYS A 1 98 ? 3.204 13.646 -7.490 1.00 85.38 98 LYS A CA 1
ATOM 806 C C . LYS A 1 98 ? 3.482 12.585 -8.550 1.00 85.38 98 LYS A C 1
ATOM 808 O O . LYS A 1 98 ? 2.584 11.846 -8.947 1.00 85.38 98 LYS A O 1
ATOM 813 N N . ILE A 1 99 ? 4.735 12.468 -8.975 1.00 84.31 99 ILE A N 1
ATOM 814 C CA . ILE A 1 99 ? 5.157 11.415 -9.902 1.00 84.31 99 ILE A CA 1
ATOM 815 C C . ILE A 1 99 ? 5.008 10.029 -9.257 1.00 84.31 99 ILE A C 1
ATOM 817 O O . ILE A 1 99 ? 5.292 9.845 -8.074 1.00 84.31 99 ILE A O 1
ATOM 821 N N . THR A 1 100 ? 4.559 9.051 -10.042 1.00 84.56 100 THR A N 1
ATOM 822 C CA . THR A 1 100 ? 4.551 7.627 -9.649 1.00 84.56 100 THR A CA 1
ATOM 823 C C . THR A 1 100 ? 5.941 6.997 -9.772 1.00 84.56 100 THR A C 1
ATOM 825 O O . THR A 1 100 ? 6.206 5.957 -9.182 1.00 84.56 100 THR A O 1
ATOM 828 N N . GLY A 1 101 ? 6.824 7.620 -10.559 1.00 82.31 101 GLY A N 1
ATOM 829 C CA . GLY A 1 101 ? 8.100 7.044 -10.972 1.00 82.31 101 GLY A CA 1
ATOM 830 C C . GLY A 1 101 ? 7.996 6.123 -12.188 1.00 82.31 101 GLY A C 1
ATOM 831 O O . GLY A 1 101 ? 9.023 5.687 -12.688 1.00 82.31 101 GLY A O 1
ATOM 832 N N . ILE A 1 102 ? 6.793 5.841 -12.698 1.00 85.69 102 ILE A N 1
ATOM 833 C CA . ILE A 1 102 ? 6.608 5.059 -13.924 1.00 85.69 102 ILE A CA 1
ATOM 834 C C . ILE A 1 102 ? 6.587 6.006 -15.124 1.00 85.69 102 ILE A C 1
ATOM 836 O O . ILE A 1 102 ? 5.826 6.981 -15.153 1.00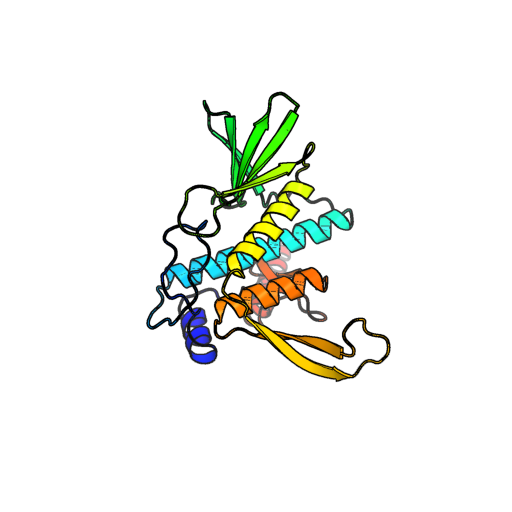 85.69 102 ILE A O 1
ATOM 840 N N . GLN A 1 103 ? 7.425 5.702 -16.112 1.00 86.19 103 GLN A N 1
ATOM 841 C CA . GLN A 1 103 ? 7.517 6.451 -17.363 1.00 86.19 103 GLN A CA 1
ATOM 842 C C . GLN A 1 103 ? 7.108 5.576 -18.537 1.00 86.19 103 GLN A C 1
ATOM 844 O O . GLN A 1 103 ? 7.368 4.378 -18.533 1.00 86.19 103 GLN A O 1
ATOM 849 N N . PHE A 1 104 ? 6.526 6.172 -19.570 1.00 85.12 104 PHE A N 1
ATOM 850 C CA . PHE A 1 104 ? 6.161 5.470 -20.792 1.00 85.12 104 PHE A CA 1
ATOM 851 C C . PHE A 1 104 ? 6.835 6.091 -22.004 1.00 85.12 104 PHE A C 1
ATOM 853 O O . PHE A 1 104 ? 6.923 7.315 -22.124 1.00 85.12 104 PHE A O 1
ATOM 860 N N . ARG A 1 105 ? 7.259 5.237 -22.932 1.00 83.81 105 ARG A N 1
ATOM 861 C CA . ARG A 1 105 ? 7.644 5.630 -24.287 1.00 83.81 105 ARG A CA 1
ATOM 862 C C . ARG A 1 105 ? 6.969 4.702 -25.278 1.00 83.81 105 ARG A C 1
ATOM 864 O O . ARG A 1 105 ? 7.084 3.484 -25.169 1.00 83.81 105 ARG A O 1
ATOM 871 N N . GLU A 1 106 ? 6.292 5.295 -26.243 1.00 79.62 106 GLU A N 1
ATOM 872 C CA . GLU A 1 106 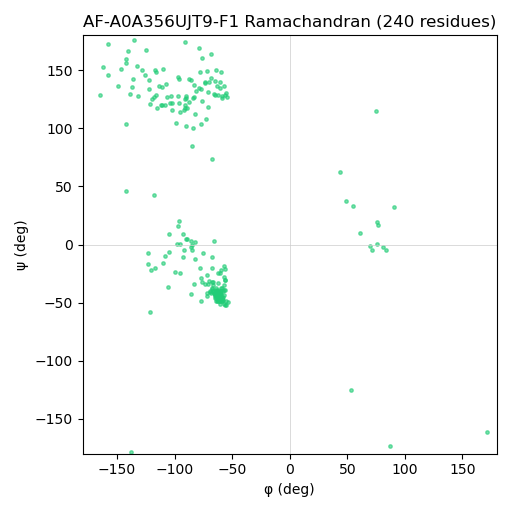? 5.771 4.566 -27.391 1.00 79.62 106 GLU A CA 1
ATOM 873 C C . GLU A 1 106 ? 6.905 4.323 -28.392 1.00 79.62 106 GLU A C 1
ATOM 875 O O . GLU A 1 106 ? 7.713 5.221 -28.657 1.00 79.62 106 GLU A O 1
ATOM 880 N N . ASP A 1 107 ? 7.004 3.101 -28.904 1.00 75.50 107 ASP A N 1
ATOM 881 C CA . ASP A 1 107 ? 7.934 2.769 -29.976 1.00 75.50 107 ASP A CA 1
ATOM 882 C C . ASP A 1 107 ? 7.298 2.928 -31.365 1.00 75.50 107 ASP A C 1
ATOM 884 O O . ASP A 1 107 ? 6.108 3.196 -31.527 1.00 75.50 107 ASP A O 1
ATOM 888 N N . ASN A 1 108 ? 8.112 2.751 -32.405 1.00 69.75 108 ASN A N 1
ATOM 889 C CA . ASN A 1 108 ? 7.667 2.916 -33.789 1.00 69.75 108 ASN A CA 1
ATOM 890 C C . ASN A 1 108 ? 6.656 1.841 -34.244 1.00 69.75 108 ASN A C 1
ATOM 892 O O . ASN A 1 108 ? 6.082 1.982 -35.322 1.00 69.75 108 ASN A O 1
ATOM 896 N N . ALA A 1 109 ? 6.454 0.773 -33.465 1.00 71.75 109 ALA A N 1
ATOM 897 C CA . ALA A 1 109 ? 5.488 -0.289 -33.735 1.00 71.75 109 ALA A CA 1
ATOM 898 C C . ALA A 1 109 ? 4.145 -0.069 -33.006 1.00 71.75 109 ALA A C 1
ATOM 900 O O . ALA A 1 109 ? 3.230 -0.883 -33.154 1.00 71.75 109 ALA A O 1
ATOM 901 N N . GLY A 1 110 ? 4.003 1.026 -32.247 1.00 69.56 110 GLY A N 1
ATOM 902 C CA . GLY A 1 110 ? 2.816 1.317 -31.439 1.00 69.56 110 GLY A CA 1
ATOM 903 C C . GLY A 1 110 ? 2.737 0.484 -30.155 1.00 69.56 110 GLY A C 1
ATOM 904 O O . GLY A 1 110 ? 1.649 0.325 -29.592 1.00 69.56 110 GLY A O 1
ATOM 905 N N . LEU A 1 111 ? 3.862 -0.087 -29.708 1.00 73.75 111 LEU A N 1
ATOM 906 C CA . LEU A 1 111 ? 3.982 -0.711 -28.394 1.00 73.75 111 LEU A CA 1
ATOM 907 C C . LEU A 1 111 ? 4.388 0.344 -27.370 1.00 73.75 111 LEU A C 1
ATOM 909 O O . LEU A 1 111 ? 5.200 1.232 -27.640 1.00 73.75 111 LEU A O 1
ATOM 913 N N . VAL A 1 112 ? 3.841 0.227 -26.163 1.00 81.12 112 VAL A N 1
ATOM 914 C CA . VAL A 1 112 ? 4.155 1.140 -25.067 1.00 81.12 112 VAL A CA 1
ATOM 915 C C . VAL A 1 112 ? 5.130 0.450 -24.125 1.00 81.12 112 VAL A C 1
ATOM 917 O O . VAL A 1 112 ? 4.796 -0.546 -23.487 1.00 81.12 112 VAL A O 1
ATOM 920 N N . ASN A 1 113 ? 6.340 0.992 -24.015 1.00 83.69 113 ASN A N 1
ATOM 921 C CA . ASN A 1 113 ? 7.339 0.534 -23.058 1.00 83.69 113 ASN A CA 1
ATOM 922 C C . ASN A 1 113 ? 7.192 1.321 -21.757 1.00 83.69 113 ASN A C 1
ATOM 924 O O . ASN A 1 113 ? 7.361 2.542 -21.748 1.00 83.69 113 ASN A O 1
ATOM 928 N N . ALA A 1 114 ? 6.866 0.619 -20.674 1.00 84.62 114 ALA A N 1
ATOM 929 C CA . ALA A 1 114 ? 6.814 1.161 -19.326 1.00 84.62 114 ALA A CA 1
ATOM 930 C C . ALA A 1 114 ? 8.170 0.968 -18.638 1.00 84.62 114 ALA A C 1
ATOM 932 O O . ALA A 1 114 ? 8.585 -0.165 -18.396 1.00 84.62 114 ALA A O 1
ATOM 933 N N . TYR A 1 115 ? 8.843 2.063 -18.304 1.00 84.19 115 TYR A N 1
ATOM 934 C CA . TYR A 1 115 ? 10.064 2.069 -17.506 1.00 84.19 115 TYR A CA 1
ATOM 935 C C . TYR A 1 115 ? 9.690 2.173 -16.035 1.00 84.19 115 TYR A C 1
ATOM 937 O O . TYR A 1 115 ? 9.063 3.144 -15.599 1.00 84.19 115 TYR A O 1
ATOM 945 N N . LEU A 1 116 ? 10.052 1.143 -15.280 1.00 83.12 116 LEU A N 1
ATOM 946 C CA . LEU A 1 116 ? 9.729 1.022 -13.869 1.00 83.12 116 LEU A CA 1
ATOM 947 C C . LEU A 1 116 ? 10.918 1.489 -13.021 1.00 83.12 116 LEU A C 1
ATOM 949 O O . LEU A 1 116 ? 12.070 1.222 -13.394 1.00 83.12 116 LEU A O 1
ATOM 953 N N . PRO A 1 117 ? 10.675 2.135 -11.864 1.00 70.44 117 PRO A N 1
ATOM 954 C CA . PRO A 1 117 ? 11.759 2.523 -10.977 1.00 70.44 117 PRO A CA 1
ATOM 955 C C . PRO A 1 117 ? 12.580 1.301 -10.578 1.00 70.44 117 PRO A C 1
ATOM 957 O O . PRO A 1 117 ? 12.029 0.229 -10.292 1.00 70.44 117 PRO A O 1
ATOM 960 N N . ALA A 1 118 ? 13.899 1.473 -10.607 1.00 62.34 118 ALA A N 1
ATOM 961 C CA . ALA A 1 118 ? 14.839 0.402 -10.369 1.00 62.34 118 ALA A CA 1
ATOM 962 C C . ALA A 1 118 ? 14.667 -0.226 -8.990 1.00 62.34 118 ALA A C 1
ATOM 964 O O . ALA A 1 118 ? 14.362 0.410 -7.982 1.00 62.34 118 ALA A O 1
ATOM 965 N N . ILE A 1 119 ? 14.976 -1.506 -8.970 1.00 58.09 119 ILE A N 1
ATOM 966 C CA . ILE A 1 119 ? 15.200 -2.279 -7.775 1.00 58.09 119 ILE A CA 1
ATOM 967 C C . ILE A 1 119 ? 16.707 -2.146 -7.480 1.00 58.09 119 ILE A C 1
ATOM 969 O O . ILE A 1 119 ? 17.509 -2.775 -8.159 1.00 58.09 119 ILE A O 1
ATOM 973 N N . PHE A 1 120 ? 17.082 -1.292 -6.517 1.00 39.34 120 PHE A N 1
ATOM 974 C CA . PHE A 1 120 ? 18.457 -0.883 -6.142 1.00 39.34 120 PHE A CA 1
ATOM 975 C C . PHE A 1 120 ? 19.196 0.107 -7.076 1.00 39.34 120 PHE A C 1
ATOM 977 O O . PHE A 1 120 ? 19.631 -0.235 -8.173 1.00 39.34 120 PHE A O 1
ATOM 984 N N . GLY A 1 121 ? 19.467 1.313 -6.552 1.00 44.84 121 GLY A N 1
ATOM 985 C CA . GLY A 1 121 ? 20.682 2.108 -6.816 1.00 44.84 121 GLY A CA 1
ATOM 986 C C . GLY A 1 121 ? 20.996 2.559 -8.249 1.00 44.84 121 GLY A C 1
ATOM 987 O O . GLY A 1 121 ? 22.099 3.043 -8.486 1.00 44.84 121 GLY A O 1
ATOM 988 N N . THR A 1 122 ? 20.084 2.415 -9.209 1.00 43.31 122 THR A N 1
ATOM 989 C CA . THR A 1 122 ? 20.274 2.871 -10.597 1.00 43.31 122 THR A CA 1
ATOM 990 C C . THR A 1 122 ? 18.990 3.482 -11.153 1.00 43.31 122 THR A C 1
ATOM 992 O O . THR A 1 122 ? 17.933 3.396 -10.539 1.00 43.31 122 THR A O 1
ATOM 995 N N . THR A 1 123 ? 19.088 4.179 -12.285 1.00 52.59 123 THR A N 1
ATOM 996 C CA . THR A 1 123 ? 18.075 5.139 -12.738 1.00 52.59 123 THR A CA 1
ATOM 997 C C . THR A 1 123 ? 16.750 4.503 -13.180 1.00 52.59 123 THR A C 1
ATOM 999 O O . THR A 1 123 ? 15.722 5.039 -12.801 1.00 52.59 123 THR A O 1
ATOM 1002 N N . PHE A 1 124 ? 16.734 3.361 -13.879 1.00 55.78 124 PHE A N 1
ATOM 1003 C CA . PHE A 1 124 ? 15.546 2.544 -14.219 1.00 55.78 124 PHE A CA 1
ATOM 1004 C C . PHE A 1 124 ? 16.054 1.162 -14.674 1.00 55.78 124 PHE A C 1
ATOM 1006 O O . PHE A 1 124 ? 16.946 1.123 -15.518 1.00 55.78 124 PHE A O 1
ATOM 1013 N N . VAL A 1 125 ? 15.559 0.037 -14.137 1.00 59.22 125 VAL A N 1
ATOM 1014 C CA . VAL A 1 125 ? 16.141 -1.303 -14.448 1.00 59.22 125 VAL A CA 1
ATOM 1015 C C . VAL A 1 125 ? 15.143 -2.271 -15.074 1.00 59.22 125 VAL A C 1
ATOM 1017 O O . VAL A 1 125 ? 15.550 -3.195 -15.771 1.00 59.22 125 VAL A O 1
ATOM 1020 N N . ASP A 1 126 ? 13.843 -2.058 -14.885 1.00 71.62 126 ASP A N 1
ATOM 1021 C CA . ASP A 1 126 ? 12.826 -3.005 -15.332 1.00 71.62 126 ASP A CA 1
ATOM 1022 C C . ASP A 1 126 ? 11.917 -2.346 -16.374 1.00 71.62 126 ASP A C 1
ATOM 1024 O O . ASP A 1 126 ? 11.409 -1.243 -16.161 1.00 71.62 126 ASP A O 1
ATOM 1028 N N . THR A 1 127 ? 11.769 -2.993 -17.531 1.00 78.94 127 THR A N 1
ATOM 1029 C CA . THR A 1 127 ? 10.949 -2.503 -18.646 1.00 78.94 127 THR A CA 1
ATOM 1030 C C . THR A 1 127 ? 9.857 -3.516 -18.929 1.00 78.94 127 THR A C 1
ATOM 1032 O O . THR A 1 127 ? 10.144 -4.683 -19.189 1.00 78.94 127 THR A O 1
ATOM 1035 N N . VAL A 1 128 ? 8.606 -3.064 -18.910 1.00 83.06 128 VAL A N 1
ATOM 1036 C CA . VAL A 1 128 ? 7.452 -3.886 -19.281 1.00 83.06 128 VAL A CA 1
ATOM 1037 C C . VAL A 1 128 ? 6.884 -3.359 -20.588 1.00 83.06 128 VAL A C 1
ATOM 1039 O O . VAL A 1 128 ? 6.471 -2.203 -20.672 1.00 83.06 128 VAL A O 1
ATOM 1042 N N . THR A 1 129 ? 6.857 -4.207 -21.612 1.00 82.50 129 THR A N 1
ATOM 1043 C CA . THR A 1 129 ? 6.204 -3.893 -22.884 1.00 82.50 129 THR A CA 1
ATOM 1044 C C . THR A 1 129 ? 4.717 -4.205 -22.773 1.00 82.50 129 THR A C 1
ATOM 1046 O O . THR A 1 129 ? 4.331 -5.312 -22.399 1.00 82.50 129 THR A O 1
ATOM 1049 N N . LEU A 1 130 ? 3.883 -3.217 -23.086 1.00 80.25 130 LEU A N 1
ATOM 1050 C CA . LEU A 1 130 ? 2.431 -3.318 -23.055 1.00 80.25 130 LEU A CA 1
ATOM 1051 C C . LEU A 1 130 ? 1.872 -3.133 -24.465 1.00 80.25 130 LEU A C 1
ATOM 1053 O O . LEU A 1 130 ? 2.154 -2.140 -25.144 1.00 80.25 130 LEU A O 1
ATOM 1057 N N . GLU A 1 131 ? 1.027 -4.068 -24.887 1.00 77.75 131 GLU A N 1
ATOM 1058 C CA . GLU A 1 131 ? 0.242 -3.929 -26.109 1.00 77.75 131 GLU A CA 1
ATOM 1059 C C . GLU A 1 131 ? -0.935 -2.983 -25.842 1.00 77.75 131 GLU A C 1
ATOM 1061 O O . GLU A 1 131 ? -1.906 -3.367 -25.196 1.00 77.75 131 GLU A O 1
ATOM 1066 N N . ARG A 1 132 ? -0.832 -1.733 -26.321 1.00 70.94 132 ARG A N 1
ATOM 1067 C CA . ARG A 1 132 ? -1.894 -0.703 -26.273 1.00 70.94 132 ARG A CA 1
ATOM 1068 C C . ARG A 1 132 ? -2.626 -0.625 -24.917 1.00 70.94 132 ARG A C 1
ATOM 1070 O O . ARG A 1 132 ? -3.833 -0.867 -24.862 1.00 70.94 132 ARG A O 1
ATOM 1077 N N . PRO A 1 133 ? -1.919 -0.299 -23.821 1.00 78.88 133 PRO A N 1
ATOM 1078 C CA . PRO A 1 133 ? -2.526 -0.289 -22.499 1.00 78.88 133 PRO A CA 1
ATOM 1079 C C . PRO A 1 133 ? -3.609 0.788 -22.395 1.00 78.88 133 PRO A C 1
ATOM 1081 O O . PRO A 1 133 ? -3.368 1.959 -22.689 1.00 78.88 133 PRO A O 1
ATOM 1084 N N . ASP A 1 134 ? -4.794 0.390 -21.938 1.00 81.12 134 ASP A N 1
ATOM 1085 C CA . ASP A 1 134 ? -5.837 1.321 -21.519 1.00 81.12 134 ASP A CA 1
ATOM 1086 C C . ASP A 1 134 ? -5.560 1.868 -20.106 1.00 81.12 134 ASP A C 1
ATOM 1088 O O . ASP A 1 134 ? -4.683 1.392 -19.377 1.00 81.12 134 ASP A O 1
ATOM 1092 N N . GLU A 1 135 ? -6.313 2.889 -19.697 1.00 80.69 135 GLU A N 1
ATOM 1093 C CA . GLU A 1 135 ? -6.154 3.521 -18.380 1.00 80.69 135 GLU A CA 1
ATOM 1094 C C . GLU A 1 135 ? -6.307 2.513 -17.226 1.00 80.69 135 GLU A C 1
ATOM 1096 O O . GLU A 1 135 ? -5.584 2.594 -16.229 1.00 80.69 135 GLU A O 1
ATOM 1101 N N . TYR A 1 136 ? -7.180 1.513 -17.380 1.00 84.38 136 TYR A N 1
ATOM 1102 C CA . TYR A 1 136 ? -7.347 0.438 -16.405 1.00 84.38 136 TYR A CA 1
ATOM 1103 C C . TYR A 1 136 ? -6.068 -0.397 -16.252 1.00 84.38 136 TYR A C 1
ATOM 1105 O O . TYR A 1 136 ? -5.600 -0.620 -15.134 1.00 84.38 136 TYR A O 1
ATOM 1113 N N . SER A 1 137 ? -5.468 -0.825 -17.363 1.00 84.75 137 SER A N 1
ATOM 1114 C CA . SER A 1 137 ? -4.236 -1.620 -17.377 1.00 84.75 137 SER A CA 1
ATOM 1115 C C . SER A 1 137 ? -3.060 -0.849 -16.778 1.00 84.75 137 SER A C 1
ATOM 1117 O O . SER A 1 137 ? -2.288 -1.406 -15.995 1.00 84.75 137 SER A O 1
ATOM 1119 N N . LEU A 1 138 ? -2.961 0.453 -17.067 1.00 84.25 138 LEU A N 1
ATOM 1120 C CA . LEU A 1 138 ? -1.964 1.333 -16.452 1.00 84.25 138 LEU A CA 1
ATOM 1121 C C . LEU A 1 138 ? -2.165 1.451 -14.937 1.00 84.25 138 LEU A C 1
ATOM 1123 O O . LEU A 1 138 ? -1.204 1.363 -14.173 1.00 84.25 138 LEU A O 1
ATOM 1127 N N . ALA A 1 139 ? -3.408 1.599 -14.482 1.00 87.81 139 ALA A N 1
ATOM 1128 C CA . ALA A 1 139 ? -3.732 1.648 -13.062 1.00 87.81 139 ALA A CA 1
ATOM 1129 C C . ALA A 1 139 ? -3.398 0.337 -12.332 1.00 87.81 139 ALA A C 1
ATOM 1131 O O . ALA A 1 139 ? -2.862 0.367 -11.221 1.00 87.81 139 ALA A O 1
ATOM 1132 N N . VAL A 1 140 ? -3.652 -0.816 -12.956 1.00 89.56 140 VAL A N 1
ATOM 1133 C CA . VAL A 1 140 ? -3.243 -2.122 -12.417 1.00 89.56 140 VAL A CA 1
ATOM 1134 C C . VAL A 1 140 ? -1.719 -2.224 -12.330 1.00 89.56 140 VAL A C 1
ATOM 1136 O O . VAL A 1 140 ? -1.205 -2.665 -11.300 1.00 89.56 140 VAL A O 1
ATOM 1139 N N . LEU A 1 141 ? -0.992 -1.769 -13.358 1.00 88.31 141 LEU A N 1
ATOM 1140 C CA . LEU A 1 141 ? 0.471 -1.753 -13.348 1.00 88.31 141 LEU A CA 1
ATOM 1141 C C . LEU A 1 141 ? 1.013 -0.911 -12.186 1.00 88.31 141 LEU A C 1
ATOM 1143 O O . LEU A 1 141 ? 1.852 -1.397 -11.432 1.00 88.31 141 LEU A O 1
ATOM 1147 N N . VAL A 1 142 ? 0.512 0.315 -11.999 1.00 89.50 142 VAL A N 1
ATOM 1148 C CA . VAL A 1 142 ? 0.911 1.193 -10.882 1.00 89.50 142 VAL A CA 1
ATOM 1149 C C . VAL A 1 142 ? 0.719 0.494 -9.541 1.00 89.50 142 VAL A C 1
ATOM 1151 O O . VAL A 1 142 ? 1.632 0.479 -8.713 1.00 89.50 142 VAL A O 1
ATOM 1154 N N . LEU A 1 143 ? -0.456 -0.106 -9.328 1.00 92.00 143 LEU A N 1
ATOM 1155 C CA . LEU A 1 143 ? -0.765 -0.811 -8.088 1.00 92.00 143 LEU A CA 1
ATOM 1156 C C . LEU A 1 143 ? 0.235 -1.949 -7.835 1.00 92.00 143 LEU A C 1
ATOM 1158 O O . LEU A 1 143 ? 0.803 -2.037 -6.747 1.00 92.00 143 LEU A O 1
ATOM 1162 N N . ALA A 1 144 ? 0.480 -2.785 -8.846 1.00 91.12 144 ALA A N 1
ATOM 1163 C CA . ALA A 1 144 ? 1.380 -3.930 -8.745 1.00 91.12 144 ALA A CA 1
ATOM 1164 C C . ALA A 1 144 ? 2.840 -3.511 -8.505 1.00 91.12 144 ALA A C 1
ATOM 1166 O O . ALA A 1 144 ? 3.510 -4.070 -7.635 1.00 91.12 144 ALA A O 1
ATOM 1167 N N . VAL A 1 145 ? 3.327 -2.506 -9.237 1.00 89.00 145 VAL A N 1
ATOM 1168 C CA . VAL A 1 145 ? 4.714 -2.027 -9.150 1.00 89.00 145 VAL A CA 1
ATOM 1169 C C . VAL A 1 145 ? 5.000 -1.425 -7.781 1.00 89.00 145 VAL A C 1
ATOM 1171 O O . VAL A 1 145 ? 5.997 -1.792 -7.159 1.00 89.00 145 VAL A O 1
ATOM 1174 N N . HIS A 1 146 ? 4.113 -0.572 -7.265 1.00 89.50 146 HIS A N 1
ATOM 1175 C CA . HIS A 1 146 ? 4.315 0.025 -5.946 1.00 89.50 146 HIS A CA 1
ATOM 1176 C C . HIS A 1 146 ? 4.222 -0.999 -4.813 1.00 89.50 146 HIS A C 1
ATOM 1178 O O . HIS A 1 146 ? 5.000 -0.902 -3.864 1.00 89.50 146 HIS A O 1
ATOM 1184 N N . LEU A 1 147 ? 3.325 -1.989 -4.897 1.00 91.81 147 LEU A N 1
ATOM 1185 C CA . LEU A 1 147 ? 3.286 -3.082 -3.917 1.00 91.81 147 LEU A CA 1
ATOM 1186 C C . LEU A 1 147 ? 4.582 -3.888 -3.939 1.00 91.81 147 LEU A C 1
ATOM 1188 O O . LEU A 1 147 ? 5.182 -4.103 -2.890 1.00 91.81 147 LEU A O 1
ATOM 1192 N N . ARG A 1 148 ? 5.047 -4.277 -5.132 1.00 89.62 148 ARG A N 1
ATOM 1193 C CA . ARG A 1 148 ? 6.311 -5.000 -5.311 1.00 89.62 148 ARG A CA 1
ATOM 1194 C C . ARG A 1 148 ? 7.480 -4.234 -4.691 1.00 89.62 148 ARG A C 1
ATOM 1196 O O . ARG A 1 148 ? 8.218 -4.798 -3.891 1.00 89.62 148 ARG A O 1
ATOM 1203 N N . GLN A 1 149 ? 7.628 -2.955 -5.034 1.00 86.81 149 GLN A N 1
ATOM 1204 C CA . GLN A 1 149 ? 8.722 -2.106 -4.549 1.00 86.81 149 GLN A CA 1
ATOM 1205 C C . GLN A 1 149 ? 8.724 -1.966 -3.029 1.00 86.81 149 GLN A C 1
ATOM 1207 O O . GLN A 1 149 ? 9.775 -2.058 -2.407 1.00 86.81 149 GLN A O 1
ATOM 1212 N N . ASN A 1 150 ? 7.550 -1.777 -2.427 1.00 90.44 150 ASN A N 1
ATOM 1213 C CA . ASN A 1 150 ? 7.424 -1.577 -0.986 1.00 90.44 150 ASN A CA 1
ATOM 1214 C C . ASN A 1 150 ? 7.347 -2.884 -0.178 1.00 90.44 150 ASN A C 1
ATOM 1216 O O . ASN A 1 150 ? 7.157 -2.834 1.028 1.00 90.44 150 ASN A O 1
ATOM 1220 N N . LEU A 1 151 ? 7.458 -4.051 -0.811 1.00 91.81 151 LEU A N 1
ATOM 1221 C CA . LEU A 1 151 ? 7.612 -5.341 -0.124 1.00 91.81 151 LEU A CA 1
ATOM 1222 C C . LEU A 1 151 ? 9.006 -5.929 -0.311 1.00 91.81 151 LEU A C 1
ATOM 1224 O O . LEU A 1 151 ? 9.407 -6.853 0.403 1.00 91.81 151 LEU A O 1
ATOM 1228 N N . GLN A 1 152 ? 9.749 -5.407 -1.281 1.00 87.88 152 GLN A N 1
ATOM 1229 C CA . GLN A 1 152 ? 11.037 -5.944 -1.643 1.00 87.88 152 GLN A CA 1
ATOM 1230 C C . GLN A 1 152 ? 12.035 -5.866 -0.486 1.00 87.88 152 GLN A C 1
ATOM 1232 O O . GLN A 1 152 ? 12.259 -4.808 0.088 1.00 87.88 152 GLN A O 1
ATOM 1237 N N . GLY A 1 153 ? 12.672 -6.999 -0.176 1.00 86.62 153 GLY A N 1
ATOM 1238 C CA . GLY A 1 153 ? 13.641 -7.100 0.920 1.00 86.62 153 GLY A CA 1
ATOM 1239 C C . GLY A 1 153 ? 13.013 -6.980 2.311 1.00 86.62 153 GLY A C 1
ATOM 1240 O O . GLY A 1 153 ? 13.725 -7.082 3.304 1.00 86.62 153 GLY A O 1
ATOM 1241 N N . GLY A 1 154 ? 11.694 -6.775 2.390 1.00 91.19 154 GLY A N 1
ATOM 1242 C CA . GLY A 1 154 ? 10.960 -6.619 3.637 1.00 91.19 154 GLY A CA 1
ATOM 1243 C C . GLY A 1 154 ? 10.323 -7.912 4.134 1.00 91.19 154 GLY A C 1
ATOM 1244 O O . GLY A 1 154 ? 10.092 -8.037 5.332 1.00 91.19 154 GLY A O 1
ATOM 1245 N N . ILE A 1 155 ? 10.040 -8.870 3.247 1.00 93.12 155 ILE A N 1
ATOM 1246 C CA . ILE A 1 155 ? 9.413 -10.154 3.590 1.00 93.12 155 ILE A CA 1
ATOM 1247 C C . ILE A 1 155 ? 10.438 -11.284 3.529 1.00 93.12 155 ILE A C 1
ATOM 1249 O O . ILE A 1 155 ? 11.076 -11.506 2.502 1.00 93.12 155 ILE A O 1
ATOM 1253 N N . ASN A 1 156 ? 10.528 -12.040 4.619 1.00 91.50 156 ASN A N 1
ATOM 1254 C CA . ASN A 1 156 ? 11.281 -13.280 4.702 1.00 91.50 156 ASN A CA 1
ATOM 1255 C C . ASN A 1 156 ? 10.367 -14.453 4.335 1.00 91.50 156 ASN A C 1
ATOM 1257 O O . ASN A 1 156 ? 9.309 -14.634 4.947 1.00 91.50 156 ASN A O 1
ATOM 1261 N N . LEU A 1 157 ? 10.793 -15.253 3.356 1.00 89.81 157 LEU A N 1
ATOM 1262 C CA . LEU A 1 157 ? 10.195 -16.549 3.045 1.00 89.81 157 LEU A CA 1
ATOM 1263 C C . LEU A 1 157 ? 10.915 -17.626 3.852 1.00 89.81 157 LEU A C 1
ATOM 1265 O O . LEU A 1 157 ? 12.137 -17.739 3.781 1.00 89.81 157 LEU A O 1
ATOM 1269 N N . ASP A 1 158 ? 10.153 -18.408 4.603 1.00 90.44 158 ASP A N 1
ATOM 1270 C CA . ASP A 1 158 ? 10.660 -19.516 5.411 1.00 90.44 158 ASP A CA 1
ATOM 1271 C C . ASP A 1 158 ? 9.715 -20.724 5.283 1.00 90.44 158 ASP A C 1
ATOM 1273 O O . ASP A 1 158 ? 8.712 -20.672 4.562 1.00 90.44 158 ASP A O 1
ATOM 1277 N N . PHE A 1 159 ? 9.996 -21.826 5.974 1.00 89.94 159 PHE A N 1
ATOM 1278 C CA . PHE A 1 159 ? 9.111 -22.983 6.038 1.00 89.94 159 PHE A CA 1
ATOM 1279 C C . PHE A 1 159 ? 8.502 -23.159 7.432 1.00 89.94 159 PHE A C 1
ATOM 1281 O O . PHE A 1 159 ? 9.167 -23.098 8.459 1.00 89.94 159 PHE A O 1
ATOM 1288 N N . SER A 1 160 ? 7.200 -23.430 7.470 1.00 89.81 160 SER A N 1
ATOM 1289 C CA . SER A 1 160 ? 6.466 -23.753 8.698 1.00 89.81 160 SER A CA 1
ATOM 1290 C C . SER A 1 160 ? 6.586 -25.227 9.082 1.00 89.81 160 SER A C 1
ATOM 1292 O O . SER A 1 160 ? 6.569 -25.566 10.263 1.00 89.81 160 SER A O 1
ATOM 1294 N N . LYS A 1 161 ? 6.652 -26.123 8.089 1.00 91.88 161 LYS A N 1
ATOM 1295 C CA . LYS A 1 161 ? 6.698 -27.576 8.293 1.00 91.88 161 LYS A CA 1
ATOM 1296 C C . LYS A 1 161 ? 7.207 -28.317 7.064 1.00 91.88 161 LYS A C 1
ATOM 1298 O O . LYS A 1 161 ? 6.990 -27.886 5.933 1.00 91.88 161 LYS A O 1
ATOM 1303 N N . ILE A 1 162 ? 7.794 -29.484 7.304 1.00 93.06 162 ILE A N 1
ATOM 1304 C CA . ILE A 1 162 ? 8.184 -30.453 6.277 1.00 93.06 162 ILE A CA 1
ATOM 1305 C C . ILE A 1 162 ? 7.334 -31.705 6.498 1.00 93.06 162 ILE A C 1
ATOM 1307 O O . ILE A 1 162 ? 7.385 -32.313 7.565 1.00 93.06 162 ILE A O 1
ATOM 1311 N N . ILE A 1 163 ? 6.510 -32.062 5.514 1.00 94.62 163 ILE A N 1
ATOM 1312 C CA . ILE A 1 163 ? 5.557 -33.173 5.611 1.00 94.62 163 ILE A CA 1
ATOM 1313 C C . ILE A 1 163 ? 5.995 -34.289 4.660 1.00 94.62 163 ILE A C 1
ATOM 1315 O O . ILE A 1 163 ? 6.020 -34.048 3.451 1.00 94.62 163 ILE A O 1
ATOM 1319 N N . PRO A 1 164 ? 6.289 -35.507 5.152 1.00 94.25 164 PRO A N 1
ATOM 1320 C CA . PRO A 1 164 ? 6.485 -36.670 4.293 1.00 94.25 164 PRO A CA 1
ATOM 1321 C C . PRO A 1 164 ? 5.262 -36.902 3.398 1.00 94.25 164 PRO A C 1
ATOM 1323 O O . PRO A 1 164 ? 4.128 -36.958 3.873 1.00 94.25 164 PRO A O 1
ATOM 1326 N N . ALA A 1 165 ? 5.490 -37.038 2.097 1.00 93.56 165 ALA A N 1
ATOM 1327 C CA . ALA A 1 165 ? 4.453 -37.143 1.081 1.00 93.56 165 ALA A CA 1
ATOM 1328 C C . ALA A 1 165 ? 4.890 -38.142 0.008 1.00 93.56 165 ALA A C 1
ATOM 1330 O O . ALA A 1 165 ? 5.725 -37.830 -0.837 1.00 93.56 165 ALA A O 1
ATOM 1331 N N . ARG A 1 166 ? 4.319 -39.352 0.046 1.00 90.81 166 ARG A N 1
ATOM 1332 C CA . ARG A 1 166 ? 4.678 -40.451 -0.873 1.00 90.81 166 ARG A CA 1
ATOM 1333 C C . ARG A 1 166 ? 4.400 -40.130 -2.342 1.00 90.81 166 ARG A C 1
ATOM 1335 O O . ARG A 1 166 ? 5.012 -40.719 -3.219 1.00 90.81 166 ARG A O 1
ATOM 1342 N N . ASP A 1 167 ? 3.464 -39.226 -2.585 1.00 94.50 167 ASP A N 1
ATOM 1343 C CA . ASP A 1 167 ? 3.032 -38.766 -3.899 1.00 94.50 167 ASP A CA 1
ATOM 1344 C C . ASP A 1 167 ? 3.797 -37.525 -4.393 1.00 94.50 167 ASP A C 1
ATOM 1346 O O . ASP A 1 167 ? 3.598 -37.090 -5.524 1.00 94.50 167 ASP A O 1
ATOM 1350 N N . ALA A 1 168 ? 4.674 -36.941 -3.571 1.00 91.75 168 ALA A N 1
ATOM 1351 C CA . ALA A 1 168 ? 5.519 -35.826 -3.982 1.00 91.75 168 ALA A CA 1
ATOM 1352 C C . ALA A 1 168 ? 6.800 -36.332 -4.664 1.00 91.75 168 ALA A C 1
ATOM 1354 O O . ALA A 1 168 ? 7.422 -37.283 -4.196 1.00 91.75 168 ALA A O 1
ATOM 1355 N N . ALA A 1 169 ? 7.251 -35.637 -5.714 1.00 92.31 169 ALA A N 1
ATOM 1356 C CA . ALA A 1 169 ? 8.437 -36.014 -6.496 1.00 92.31 169 ALA A CA 1
ATOM 1357 C C . ALA A 1 169 ? 9.721 -36.167 -5.656 1.00 92.31 169 ALA A C 1
ATOM 1359 O O . ALA A 1 169 ? 10.577 -36.983 -5.977 1.00 92.31 169 ALA A O 1
ATOM 1360 N N . ILE A 1 170 ? 9.839 -35.401 -4.569 1.00 94.00 170 ILE A N 1
ATOM 1361 C CA . ILE A 1 170 ? 10.981 -35.438 -3.642 1.00 94.00 170 ILE A CA 1
ATOM 1362 C C . ILE A 1 170 ? 10.657 -36.148 -2.317 1.00 94.00 170 ILE A C 1
ATOM 1364 O O . ILE A 1 170 ? 11.437 -36.074 -1.375 1.00 94.00 170 ILE A O 1
ATOM 1368 N N . GLY A 1 171 ? 9.492 -36.796 -2.203 1.00 95.25 171 GLY A N 1
ATOM 1369 C CA . GLY A 1 171 ? 9.057 -37.504 -0.992 1.00 95.25 171 GLY A CA 1
ATOM 1370 C C . GLY A 1 171 ? 8.572 -36.610 0.156 1.00 95.25 171 GLY A C 1
ATOM 1371 O O . GLY A 1 171 ? 8.171 -37.124 1.202 1.00 95.25 171 GLY A O 1
ATOM 1372 N N . PHE A 1 172 ? 8.574 -35.285 -0.022 1.00 95.19 172 PHE A N 1
ATOM 1373 C CA . PHE A 1 172 ? 8.135 -34.312 0.978 1.00 95.19 172 PHE A CA 1
ATOM 1374 C C . PHE A 1 172 ? 7.380 -33.142 0.346 1.00 95.19 172 PHE A C 1
ATOM 1376 O O . PHE A 1 172 ? 7.579 -32.795 -0.818 1.00 95.19 172 PHE A O 1
ATOM 1383 N N . ARG A 1 173 ? 6.541 -32.499 1.158 1.00 94.19 173 ARG A N 1
ATOM 1384 C CA . ARG A 1 173 ? 5.962 -31.177 0.910 1.00 94.19 173 ARG A CA 1
ATOM 1385 C C . ARG A 1 173 ? 6.509 -30.192 1.934 1.00 94.19 173 ARG A C 1
ATOM 1387 O O . ARG A 1 173 ? 6.564 -30.508 3.122 1.00 94.19 173 ARG A O 1
ATOM 1394 N N . ILE A 1 174 ? 6.868 -29.001 1.475 1.00 92.44 174 ILE A N 1
ATOM 1395 C CA . ILE A 1 174 ? 7.339 -27.904 2.322 1.00 92.44 174 ILE A CA 1
ATOM 1396 C C . ILE A 1 174 ? 6.188 -26.907 2.450 1.00 92.44 174 ILE A C 1
ATOM 1398 O O . ILE A 1 174 ? 5.662 -26.436 1.445 1.00 92.44 174 ILE A O 1
ATOM 1402 N N . GLY A 1 175 ? 5.748 -26.634 3.677 1.00 90.50 175 GLY A N 1
ATOM 1403 C CA . GLY A 1 175 ? 4.766 -25.588 3.942 1.00 90.50 175 GLY A CA 1
ATOM 1404 C C . GLY A 1 175 ? 5.462 -24.238 4.024 1.00 90.50 175 GLY A C 1
ATOM 1405 O O . GLY A 1 175 ? 6.205 -24.018 4.972 1.00 90.50 175 GLY A O 1
ATOM 1406 N N . GLU A 1 176 ? 5.221 -23.342 3.073 1.00 91.44 176 GLU A N 1
ATOM 1407 C CA . GLU A 1 176 ? 5.768 -21.979 3.078 1.00 91.44 176 GLU A CA 1
ATOM 1408 C C . GLU A 1 176 ? 5.152 -21.134 4.208 1.00 91.44 176 GLU A C 1
ATOM 1410 O O . GLU A 1 176 ? 3.966 -21.263 4.520 1.00 91.44 176 GLU A O 1
ATOM 1415 N N . THR A 1 177 ? 5.953 -20.270 4.827 1.00 92.81 177 THR A N 1
ATOM 1416 C CA . THR A 1 177 ? 5.501 -19.205 5.726 1.00 92.81 177 THR A CA 1
ATOM 1417 C C . THR A 1 177 ? 6.186 -17.891 5.369 1.00 92.81 177 THR A C 1
ATOM 1419 O O . THR A 1 177 ? 7.282 -17.878 4.808 1.00 92.81 177 THR A O 1
ATOM 1422 N N . ARG A 1 178 ? 5.532 -16.774 5.690 1.00 93.12 178 ARG A N 1
ATOM 1423 C CA . ARG A 1 178 ? 6.033 -15.422 5.425 1.00 93.12 178 ARG A CA 1
ATOM 1424 C C . ARG A 1 178 ? 6.115 -14.663 6.736 1.00 93.12 178 ARG A C 1
ATOM 1426 O O . ARG A 1 178 ? 5.183 -14.713 7.534 1.00 93.12 178 ARG A O 1
ATOM 1433 N N . SER A 1 179 ? 7.225 -13.978 6.971 1.00 93.00 179 SER A N 1
ATOM 1434 C CA . SER A 1 179 ? 7.420 -13.169 8.175 1.00 93.00 179 SER A CA 1
ATOM 1435 C C . SER A 1 179 ? 8.170 -11.885 7.856 1.00 93.00 179 SER A C 1
ATOM 1437 O O . SER A 1 179 ? 8.846 -11.782 6.834 1.00 93.00 179 SER A O 1
ATOM 1439 N N . THR A 1 180 ? 8.055 -10.885 8.724 1.00 94.62 180 THR A N 1
ATOM 1440 C CA . THR A 1 180 ? 8.846 -9.663 8.609 1.00 94.62 180 THR A CA 1
ATOM 1441 C C . THR A 1 180 ? 9.125 -9.063 9.982 1.00 94.62 180 THR A C 1
ATOM 1443 O O . THR A 1 180 ? 8.214 -9.002 10.809 1.00 94.62 180 THR A O 1
ATOM 1446 N N . PRO A 1 181 ? 10.363 -8.613 10.249 1.00 92.69 181 PRO A N 1
ATOM 1447 C CA . PRO A 1 181 ? 10.668 -7.814 11.428 1.00 92.69 181 PRO A CA 1
ATOM 1448 C C . PRO A 1 181 ? 10.397 -6.313 11.210 1.00 92.69 181 PRO A C 1
ATOM 1450 O O . PRO A 1 181 ? 10.640 -5.523 12.119 1.00 92.69 181 PRO A O 1
ATOM 1453 N N . TYR A 1 182 ? 9.945 -5.897 10.020 1.00 95.50 182 TYR A N 1
ATOM 1454 C CA . TYR A 1 182 ? 9.810 -4.490 9.645 1.00 95.50 182 TYR A CA 1
ATOM 1455 C C . TYR A 1 182 ? 8.340 -4.077 9.587 1.00 95.50 182 TYR A C 1
ATOM 1457 O O . TYR A 1 182 ? 7.563 -4.592 8.780 1.00 95.50 182 TYR A O 1
ATOM 1465 N N . LEU A 1 183 ? 7.963 -3.092 10.404 1.00 95.88 183 LEU A N 1
ATOM 1466 C CA . LEU A 1 183 ? 6.586 -2.605 10.487 1.00 95.88 183 LEU A CA 1
ATOM 1467 C C . LEU A 1 183 ? 6.062 -2.110 9.134 1.00 95.88 183 LEU A C 1
ATOM 1469 O O . LEU A 1 183 ? 4.921 -2.382 8.772 1.00 95.88 183 LEU A O 1
ATOM 1473 N N . LEU A 1 184 ? 6.891 -1.411 8.358 1.00 96.00 184 LEU A N 1
ATOM 1474 C CA . LEU A 1 184 ? 6.492 -0.916 7.045 1.00 96.00 184 LEU A CA 1
ATOM 1475 C C . LEU A 1 184 ? 6.223 -2.053 6.059 1.00 96.00 184 LEU A C 1
ATOM 1477 O O . LEU A 1 184 ? 5.236 -1.992 5.332 1.00 96.00 184 LEU A O 1
ATOM 1481 N N . ALA A 1 185 ? 7.053 -3.098 6.054 1.00 96.00 185 ALA A N 1
ATOM 1482 C CA . ALA A 1 185 ? 6.806 -4.272 5.222 1.00 96.00 185 ALA A CA 1
ATOM 1483 C C . ALA A 1 185 ? 5.502 -4.969 5.632 1.00 96.00 185 ALA A C 1
ATOM 1485 O O . ALA A 1 185 ? 4.709 -5.317 4.762 1.00 96.00 185 ALA A O 1
ATOM 1486 N N . ALA A 1 186 ? 5.228 -5.088 6.938 1.00 96.44 186 ALA A N 1
ATOM 1487 C CA . ALA A 1 186 ? 3.960 -5.623 7.435 1.00 96.44 186 ALA A CA 1
ATOM 1488 C C . ALA A 1 186 ? 2.759 -4.794 6.947 1.00 96.44 186 ALA A C 1
ATOM 1490 O O . ALA A 1 186 ? 1.782 -5.350 6.464 1.00 96.44 186 ALA A O 1
ATOM 1491 N N . ILE A 1 187 ? 2.856 -3.460 6.968 1.00 97.19 187 ILE A N 1
ATOM 1492 C CA . ILE A 1 187 ? 1.798 -2.564 6.473 1.00 97.19 187 ILE A CA 1
ATOM 1493 C C . ILE A 1 187 ? 1.513 -2.772 4.978 1.00 97.19 187 ILE A C 1
ATOM 1495 O O . ILE A 1 187 ? 0.350 -2.800 4.569 1.00 97.19 187 ILE A O 1
ATOM 1499 N N . TYR A 1 188 ? 2.549 -2.878 4.143 1.00 97.06 188 TYR A N 1
ATOM 1500 C CA . TYR A 1 188 ? 2.349 -3.143 2.715 1.00 97.06 188 TYR A CA 1
ATOM 1501 C C . TYR A 1 188 ? 1.897 -4.577 2.450 1.00 97.06 188 TYR A C 1
ATOM 1503 O O . TYR A 1 188 ? 1.196 -4.813 1.467 1.00 97.06 188 TYR A O 1
ATOM 1511 N N . TYR A 1 189 ? 2.236 -5.515 3.332 1.00 96.31 189 TYR A N 1
ATOM 1512 C CA . TYR A 1 189 ? 1.775 -6.894 3.243 1.00 96.31 189 TYR A CA 1
ATOM 1513 C C . TYR A 1 189 ? 0.289 -7.004 3.601 1.00 96.31 189 TYR A C 1
ATOM 1515 O O . TYR A 1 189 ? -0.463 -7.612 2.847 1.00 96.31 189 TYR A O 1
ATOM 1523 N N . ASP A 1 190 ? -0.178 -6.295 4.633 1.00 95.94 190 ASP A N 1
ATOM 1524 C CA . ASP A 1 190 ? -1.609 -6.159 4.939 1.00 95.94 190 ASP A CA 1
ATOM 1525 C C . ASP A 1 190 ? -2.384 -5.578 3.745 1.00 95.94 190 ASP A C 1
ATOM 1527 O O . ASP A 1 190 ? -3.514 -5.983 3.458 1.00 95.94 190 ASP A O 1
ATOM 1531 N N . LEU A 1 191 ? -1.786 -4.609 3.040 1.00 96.88 191 LEU A N 1
ATOM 1532 C CA . LEU A 1 191 ? -2.371 -4.031 1.832 1.00 96.88 191 LEU A CA 1
ATOM 1533 C C . LEU A 1 191 ? -2.396 -5.037 0.673 1.00 96.88 191 LEU A C 1
ATOM 1535 O O . LEU A 1 191 ? -3.397 -5.104 -0.039 1.00 96.88 191 LEU A O 1
ATOM 1539 N N . TRP A 1 192 ? -1.326 -5.813 0.490 1.00 96.12 192 TRP A N 1
ATOM 1540 C CA . TRP A 1 192 ? -1.278 -6.909 -0.476 1.00 96.12 192 TRP A CA 1
ATOM 1541 C C . TRP A 1 192 ? -2.393 -7.922 -0.203 1.00 96.12 192 TRP A C 1
ATOM 1543 O O . TRP A 1 192 ? -3.189 -8.185 -1.101 1.00 96.12 192 TRP A O 1
ATOM 1553 N N . GLU A 1 193 ? -2.527 -8.397 1.037 1.00 95.56 193 GLU A N 1
ATOM 1554 C CA . GLU A 1 193 ? -3.590 -9.326 1.439 1.00 95.56 193 GLU A CA 1
ATOM 1555 C C . GLU A 1 193 ? -4.980 -8.723 1.232 1.00 95.56 193 GLU A C 1
ATOM 1557 O O . GLU A 1 193 ? -5.887 -9.382 0.734 1.00 95.56 193 GLU A O 1
ATOM 1562 N N . LEU A 1 194 ? -5.170 -7.443 1.565 1.00 96.38 194 LEU A N 1
ATOM 1563 C CA . LEU A 1 194 ? -6.434 -6.743 1.328 1.00 96.38 194 LEU A CA 1
ATOM 1564 C C . LEU A 1 194 ? -6.843 -6.797 -0.148 1.00 96.38 194 LEU A C 1
ATOM 1566 O O . LEU A 1 194 ? -8.027 -6.966 -0.453 1.00 96.38 194 LEU A O 1
ATOM 1570 N N . ILE A 1 195 ? -5.876 -6.664 -1.052 1.00 95.25 195 ILE A N 1
ATOM 1571 C CA . ILE A 1 195 ? -6.101 -6.677 -2.496 1.00 95.25 195 ILE A CA 1
ATOM 1572 C C . ILE A 1 195 ? -6.323 -8.107 -2.995 1.00 95.25 195 ILE A C 1
ATOM 1574 O O . ILE A 1 195 ? -7.305 -8.351 -3.696 1.00 95.25 195 ILE A O 1
ATOM 1578 N N . THR A 1 196 ? -5.463 -9.059 -2.622 1.00 94.75 196 THR A N 1
ATOM 1579 C CA . THR A 1 196 ? -5.555 -10.449 -3.101 1.00 94.75 196 THR A CA 1
ATOM 1580 C C . THR A 1 196 ? -6.787 -11.174 -2.571 1.00 94.75 196 THR A C 1
ATOM 1582 O O . THR A 1 196 ? -7.388 -11.969 -3.293 1.00 94.75 196 THR A O 1
ATOM 1585 N N . ASP A 1 197 ? -7.230 -10.836 -1.360 1.00 96.25 197 ASP A N 1
ATOM 1586 C CA . ASP A 1 197 ? -8.449 -11.383 -0.757 1.00 96.25 197 ASP A CA 1
ATOM 1587 C C . ASP A 1 197 ? -9.720 -10.666 -1.243 1.00 96.25 197 ASP A C 1
ATOM 1589 O O . ASP A 1 197 ? -10.826 -10.965 -0.790 1.00 96.25 197 ASP A O 1
ATOM 1593 N N . ASN A 1 198 ? -9.590 -9.699 -2.160 1.00 94.44 198 ASN A N 1
ATOM 1594 C CA . ASN A 1 198 ? -10.686 -8.881 -2.680 1.00 94.44 198 ASN A CA 1
ATOM 1595 C C . ASN A 1 198 ? -11.491 -8.164 -1.578 1.00 94.44 198 ASN A C 1
ATOM 1597 O O . ASN A 1 198 ? -12.705 -7.942 -1.704 1.00 94.44 198 ASN A O 1
ATOM 1601 N N . ARG A 1 199 ? -10.828 -7.776 -0.479 1.00 95.06 199 ARG A N 1
ATOM 1602 C CA . ARG A 1 199 ? -11.479 -7.099 0.648 1.00 95.06 199 ARG A CA 1
ATOM 1603 C C . ARG A 1 199 ? -11.873 -5.677 0.230 1.00 95.06 199 ARG A C 1
ATOM 1605 O O . ARG A 1 199 ? -11.074 -4.968 -0.377 1.00 95.06 199 ARG A O 1
ATOM 1612 N N . PRO A 1 200 ? -13.119 -5.233 0.474 1.00 94.31 200 PRO A N 1
ATOM 1613 C CA . PRO A 1 200 ? -13.609 -3.962 -0.053 1.00 94.31 200 PRO A CA 1
ATOM 1614 C C . PRO A 1 200 ? -13.011 -2.745 0.666 1.00 94.31 200 PRO A C 1
ATOM 1616 O O . PRO A 1 200 ? -12.953 -2.707 1.891 1.00 94.31 200 PRO A O 1
ATOM 1619 N N . VAL A 1 201 ? -12.683 -1.692 -0.089 1.00 94.38 201 VAL A N 1
ATOM 1620 C CA . VAL A 1 201 ? -12.274 -0.379 0.447 1.00 94.38 201 VAL A CA 1
ATOM 1621 C C . VAL A 1 201 ? -13.379 0.655 0.248 1.00 94.38 201 VAL A C 1
ATOM 1623 O O . VAL A 1 201 ? -14.000 0.746 -0.812 1.00 94.38 201 VAL A O 1
ATOM 1626 N N . ILE A 1 202 ? -13.614 1.474 1.271 1.00 93.06 202 ILE A N 1
ATOM 1627 C CA . ILE A 1 202 ? -14.520 2.627 1.237 1.00 93.06 202 ILE A CA 1
ATOM 1628 C C . ILE A 1 202 ? -13.787 3.900 1.660 1.00 93.06 202 ILE A C 1
ATOM 1630 O O . ILE A 1 202 ? -12.692 3.853 2.212 1.00 93.06 202 ILE A O 1
ATOM 1634 N N . ARG A 1 203 ? -14.421 5.050 1.427 1.00 92.75 203 ARG A N 1
ATOM 1635 C CA . ARG A 1 203 ? -13.996 6.334 1.986 1.00 92.75 203 ARG A CA 1
ATOM 1636 C C . ARG A 1 203 ? -14.800 6.622 3.247 1.00 92.75 203 ARG A C 1
ATOM 1638 O O . ARG A 1 203 ? -15.998 6.351 3.294 1.00 92.75 203 ARG A O 1
ATOM 1645 N N . CYS A 1 204 ? -14.156 7.206 4.250 1.00 93.56 204 CYS A N 1
ATOM 1646 C CA . CYS A 1 204 ? -14.838 7.713 5.432 1.00 93.56 204 CYS A CA 1
ATOM 1647 C C . CYS A 1 204 ? -15.862 8.773 5.010 1.00 93.56 204 CYS A C 1
ATOM 1649 O O . CYS A 1 204 ? -15.484 9.778 4.407 1.00 93.56 204 CYS A O 1
ATOM 1651 N N . GLY A 1 205 ? -17.127 8.609 5.404 1.00 91.50 205 GLY A N 1
ATOM 1652 C CA . GLY A 1 205 ? -18.225 9.516 5.045 1.00 91.50 205 GLY A CA 1
ATOM 1653 C C . GLY A 1 205 ? -18.121 10.940 5.611 1.00 91.50 205 GLY A C 1
ATOM 1654 O O . GLY A 1 205 ? -19.038 11.735 5.433 1.00 91.50 205 GLY A O 1
ATOM 1655 N N . PHE A 1 206 ? -17.040 11.268 6.326 1.00 92.75 206 PHE A N 1
ATOM 1656 C CA . PHE A 1 206 ? -16.749 12.621 6.801 1.00 92.75 206 PHE A CA 1
ATOM 1657 C C . PHE A 1 206 ? -15.412 13.150 6.282 1.00 92.75 206 PHE A C 1
ATOM 1659 O O . PHE A 1 206 ? -15.376 14.198 5.649 1.00 92.75 206 PHE A O 1
ATOM 1666 N N . CYS A 1 207 ? -14.309 12.449 6.571 1.00 90.81 207 CYS A N 1
ATOM 1667 C CA . CYS A 1 207 ? -12.964 12.938 6.258 1.00 90.81 207 CYS A CA 1
ATOM 1668 C C . CYS A 1 207 ? -12.379 12.367 4.959 1.00 90.81 207 CYS A C 1
ATOM 1670 O O . CYS A 1 207 ? -11.225 12.641 4.658 1.00 90.81 207 CYS A O 1
ATOM 1672 N N . GLY A 1 208 ? -13.112 11.515 4.236 1.00 90.31 208 GLY A N 1
ATOM 1673 C CA . GLY A 1 208 ? -12.705 10.991 2.928 1.00 90.31 208 GLY A CA 1
ATOM 1674 C C . GLY A 1 208 ? -11.556 9.976 2.927 1.00 90.31 208 GLY A C 1
ATOM 1675 O O . GLY A 1 208 ? -11.255 9.426 1.871 1.00 90.31 208 GLY A O 1
ATOM 1676 N N . LEU A 1 209 ? -10.936 9.698 4.082 1.00 92.19 209 LEU A N 1
ATOM 1677 C CA . LEU A 1 209 ? -9.826 8.746 4.188 1.00 92.19 209 LEU A CA 1
ATOM 1678 C C . LEU A 1 209 ? -10.245 7.334 3.762 1.00 92.19 209 LEU A C 1
ATOM 1680 O O . LEU A 1 209 ? -11.348 6.916 4.128 1.00 92.19 209 LEU A O 1
ATOM 1684 N N . PRO A 1 210 ? -9.381 6.598 3.041 1.00 93.25 210 PRO A N 1
ATOM 1685 C CA . PRO A 1 210 ? -9.646 5.213 2.693 1.00 93.25 210 PRO A CA 1
ATOM 1686 C C . PRO A 1 210 ? -9.572 4.315 3.930 1.00 93.25 210 PRO A C 1
ATOM 1688 O O . PRO A 1 210 ? -8.696 4.467 4.782 1.00 93.25 210 PRO A O 1
ATOM 1691 N N . LEU A 1 211 ? -10.491 3.361 4.012 1.00 94.31 211 LEU A N 1
ATOM 1692 C CA . LEU A 1 211 ? -10.493 2.310 5.019 1.00 94.31 211 LEU A CA 1
ATOM 1693 C C . LEU A 1 211 ? -11.059 1.018 4.434 1.00 94.31 211 LEU A C 1
ATOM 1695 O O . LEU A 1 211 ? -11.922 1.040 3.555 1.00 94.31 211 LEU A O 1
ATOM 1699 N N . GLU A 1 212 ? -10.602 -0.108 4.965 1.00 94.44 212 GLU A N 1
ATOM 1700 C CA . GLU A 1 212 ? -11.248 -1.394 4.738 1.00 94.44 212 GLU A CA 1
ATOM 1701 C C . GLU A 1 212 ? -12.692 -1.354 5.261 1.00 94.44 212 GLU A C 1
ATOM 1703 O O . GLU A 1 212 ? -12.977 -0.860 6.362 1.00 94.44 212 GLU A O 1
ATOM 1708 N N . LYS A 1 213 ? -13.622 -1.862 4.455 1.00 92.56 213 LYS A N 1
ATOM 1709 C CA . LYS A 1 213 ? -15.029 -1.965 4.814 1.00 92.56 213 LYS A CA 1
ATOM 1710 C C . LYS A 1 213 ? -15.247 -3.237 5.623 1.00 92.56 213 LYS A C 1
ATOM 1712 O O . LYS A 1 213 ? -15.420 -4.319 5.072 1.00 92.56 213 LYS A O 1
ATOM 1717 N N . THR A 1 214 ? -15.334 -3.066 6.935 1.00 90.25 214 THR A N 1
ATOM 1718 C CA . THR A 1 214 ? -15.736 -4.115 7.872 1.00 90.25 214 THR A CA 1
ATOM 1719 C C . THR A 1 214 ? -17.187 -3.906 8.314 1.00 90.25 214 THR A C 1
ATOM 1721 O O . THR A 1 214 ? -17.563 -2.849 8.829 1.00 90.25 214 THR A O 1
ATOM 1724 N N . GLY A 1 215 ? -18.046 -4.901 8.073 1.00 89.62 215 GLY A N 1
ATOM 1725 C CA . GLY A 1 215 ? -19.469 -4.845 8.427 1.00 89.62 215 GLY A CA 1
ATOM 1726 C C . GLY A 1 215 ? -20.191 -3.601 7.883 1.00 89.62 215 GLY A C 1
ATOM 1727 O O . GLY A 1 215 ? -20.175 -3.325 6.682 1.00 89.62 215 GLY A O 1
ATOM 1728 N N . ARG A 1 216 ? -20.837 -2.843 8.782 1.00 88.31 216 ARG A N 1
ATOM 1729 C CA . ARG A 1 216 ? -21.575 -1.597 8.476 1.00 88.31 216 ARG A CA 1
ATOM 1730 C C . ARG A 1 216 ? -20.747 -0.325 8.704 1.00 88.31 216 ARG A C 1
ATOM 1732 O O . ARG A 1 216 ? -21.306 0.744 8.933 1.00 88.31 216 ARG A O 1
ATOM 1739 N N . ARG A 1 217 ? -19.416 -0.424 8.726 1.00 90.75 217 ARG A N 1
ATOM 1740 C CA . ARG A 1 217 ? -18.553 0.734 8.974 1.00 90.75 217 ARG A CA 1
ATOM 1741 C C . ARG A 1 217 ? -18.666 1.743 7.829 1.00 90.75 217 ARG A C 1
ATOM 1743 O O . ARG A 1 217 ? -18.492 1.385 6.673 1.00 90.75 217 ARG A O 1
ATOM 1750 N N . GLU A 1 218 ? -18.905 3.006 8.178 1.00 92.62 218 GLU A N 1
ATOM 1751 C CA . GLU A 1 218 ? -18.964 4.144 7.238 1.00 92.62 218 GLU A CA 1
ATOM 1752 C C . GLU A 1 218 ? -17.969 5.263 7.589 1.00 92.62 218 GLU A C 1
ATOM 1754 O O . GLU A 1 218 ? -17.666 6.130 6.770 1.00 92.62 218 GLU A O 1
ATOM 1759 N N . TYR A 1 219 ? -17.442 5.257 8.814 1.00 93.81 219 TYR A N 1
ATOM 1760 C CA . TYR A 1 219 ? -16.579 6.308 9.345 1.00 93.81 219 TYR A CA 1
ATOM 1761 C C . TYR A 1 219 ? -15.288 5.709 9.911 1.00 93.81 219 TYR A C 1
ATOM 1763 O O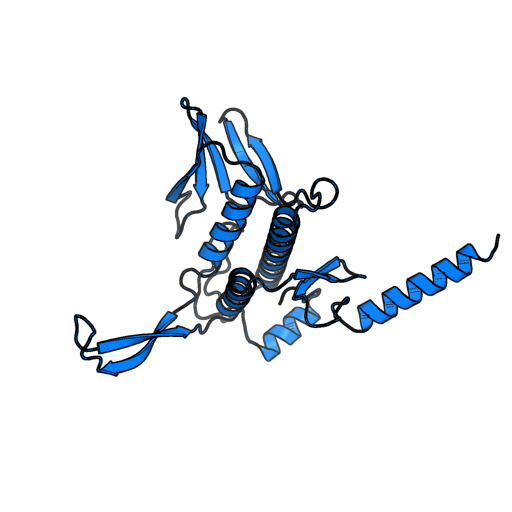 . TYR A 1 219 ? -15.270 4.578 10.408 1.00 93.81 219 TYR A O 1
ATOM 1771 N N . CYS A 1 220 ? -14.191 6.471 9.859 1.00 90.94 220 CYS A N 1
ATOM 1772 C CA . CYS A 1 220 ? -12.907 6.003 10.383 1.00 90.94 220 CYS A CA 1
ATOM 1773 C C . CYS A 1 220 ? -12.905 5.909 11.919 1.00 90.94 220 CYS A C 1
ATOM 1775 O O . CYS A 1 220 ? -12.241 5.028 12.456 1.00 90.94 220 CYS A O 1
ATOM 1777 N N . ASN A 1 221 ? -13.654 6.772 12.614 1.00 89.50 221 ASN A N 1
ATOM 1778 C CA . ASN A 1 221 ? -13.799 6.788 14.072 1.00 89.50 221 ASN A CA 1
ATOM 1779 C C . ASN A 1 221 ? -15.091 7.507 14.513 1.00 89.50 221 ASN A C 1
ATOM 1781 O O . ASN A 1 221 ? -15.772 8.144 13.698 1.00 89.50 221 ASN A O 1
ATOM 1785 N N . ASP A 1 222 ? -15.398 7.439 15.811 1.00 91.12 222 ASP A N 1
ATOM 1786 C CA . ASP A 1 222 ? -16.584 8.075 16.397 1.00 91.12 222 ASP A CA 1
ATOM 1787 C C . ASP A 1 222 ? -16.577 9.599 16.260 1.00 91.12 222 ASP A C 1
ATOM 1789 O O . ASP A 1 222 ? -17.627 10.195 16.023 1.00 91.12 222 ASP A O 1
ATOM 1793 N N . ALA A 1 223 ? -15.406 10.239 16.297 1.00 90.38 223 ALA A N 1
ATOM 1794 C CA . ALA A 1 223 ? -15.291 11.679 16.072 1.00 90.38 223 ALA A CA 1
ATOM 1795 C C . ALA A 1 223 ? -15.794 12.087 14.672 1.00 90.38 223 ALA A C 1
ATOM 1797 O O . ALA A 1 223 ? -16.535 13.065 14.528 1.00 90.38 223 ALA A O 1
ATOM 1798 N N . CYS A 1 224 ? -15.467 11.311 13.633 1.00 92.88 224 CYS A N 1
ATOM 1799 C CA . CYS A 1 224 ? -15.976 11.534 12.278 1.00 92.88 224 CYS A CA 1
ATOM 1800 C C . CYS A 1 224 ? -17.487 11.287 12.187 1.00 92.88 224 CYS A C 1
ATOM 1802 O O . CYS A 1 224 ? -18.195 12.069 11.552 1.00 92.88 224 CYS A O 1
ATOM 1804 N N . LYS A 1 225 ? -17.992 10.248 12.863 1.00 93.19 225 LYS A N 1
ATOM 1805 C CA . LYS A 1 225 ? -19.427 9.935 12.927 1.00 93.19 225 LYS A CA 1
ATOM 1806 C C . LYS A 1 225 ? -20.221 11.065 13.593 1.00 93.19 225 LYS A C 1
ATOM 1808 O O . LYS A 1 225 ? -21.220 11.529 13.041 1.00 93.19 225 LYS A O 1
ATOM 1813 N N . GLN A 1 226 ? -19.758 11.543 14.749 1.00 93.31 226 GLN A N 1
ATOM 1814 C CA . GLN A 1 226 ? -20.392 12.635 15.490 1.00 93.31 226 GLN A CA 1
ATOM 1815 C C . GLN A 1 226 ? -20.346 13.949 14.707 1.00 93.31 226 GLN A C 1
ATOM 1817 O O . GLN A 1 226 ? -21.359 14.639 14.607 1.00 93.31 226 GLN A O 1
ATOM 1822 N N . THR A 1 227 ? -19.208 14.284 14.094 1.00 93.06 227 THR A N 1
ATOM 1823 C CA . THR A 1 227 ? -19.084 15.526 13.317 1.00 93.06 227 THR A CA 1
ATOM 1824 C C . THR A 1 227 ? -19.962 15.507 12.063 1.00 93.06 227 THR A C 1
ATOM 1826 O O . THR A 1 227 ? -20.626 16.500 11.763 1.00 93.06 227 THR A O 1
ATOM 1829 N N . ALA A 1 228 ? -20.049 14.370 11.362 1.00 93.00 228 ALA A N 1
ATOM 1830 C CA . ALA A 1 228 ? -20.981 14.210 10.244 1.00 93.00 228 ALA A CA 1
ATOM 1831 C C . ALA A 1 228 ? -22.443 14.388 10.681 1.00 93.00 228 ALA A C 1
ATOM 1833 O O . ALA A 1 228 ? -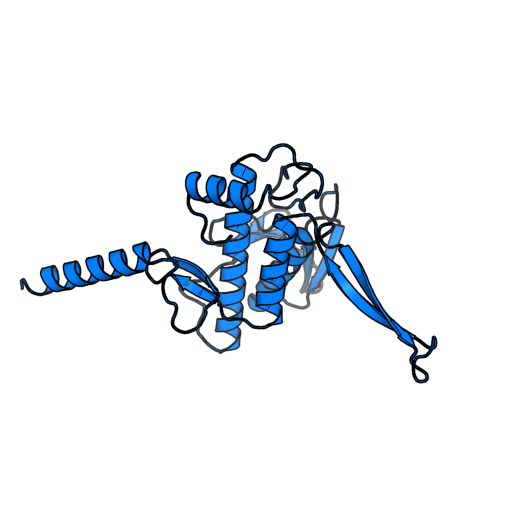23.221 15.046 9.991 1.00 93.00 228 ALA A O 1
ATOM 1834 N N . TYR A 1 229 ? -22.815 13.841 11.842 1.00 92.00 229 TYR A N 1
ATOM 1835 C CA . TYR A 1 229 ? -24.150 14.016 12.410 1.00 92.00 229 TYR A CA 1
ATOM 1836 C C . TYR A 1 229 ? -24.460 15.486 12.731 1.00 92.00 229 TYR A C 1
ATOM 1838 O O . TYR A 1 229 ? -25.507 15.984 12.317 1.00 92.00 229 TYR A O 1
ATOM 1846 N N . ARG A 1 230 ? -23.534 16.204 13.384 1.00 92.31 230 ARG A N 1
ATOM 1847 C CA . ARG A 1 230 ? -23.687 17.637 13.696 1.00 92.31 230 ARG A CA 1
ATOM 1848 C C . ARG A 1 230 ? -23.879 18.484 12.433 1.00 92.31 230 ARG A C 1
ATOM 1850 O O . ARG A 1 230 ? -24.836 19.249 12.365 1.00 92.31 230 ARG A O 1
ATOM 1857 N N . LYS A 1 231 ? -23.067 18.263 11.388 1.00 91.06 231 LYS A N 1
ATOM 1858 C CA . LYS A 1 231 ? -23.221 18.962 10.095 1.00 91.06 231 LYS A CA 1
ATOM 1859 C C . LYS A 1 231 ? -24.584 18.721 9.439 1.00 91.06 231 LYS A C 1
ATOM 1861 O O . LYS A 1 231 ? -25.133 19.633 8.828 1.00 91.06 231 LYS A O 1
ATOM 1866 N N . ARG A 1 232 ? -25.136 17.504 9.539 1.00 89.06 232 ARG A N 1
ATOM 1867 C CA . ARG A 1 232 ? -26.484 17.208 9.019 1.00 89.06 232 ARG A CA 1
ATOM 1868 C C . ARG A 1 232 ? -27.552 18.002 9.769 1.00 89.06 232 ARG A C 1
ATOM 1870 O O . ARG A 1 232 ? -28.370 18.646 9.126 1.00 89.06 232 ARG A O 1
ATOM 1877 N N . GLN A 1 233 ? -27.486 18.026 11.099 1.00 89.69 233 GLN A N 1
ATOM 1878 C CA . GLN A 1 233 ? -28.423 18.781 11.939 1.00 89.69 233 GLN A CA 1
ATOM 1879 C C . GLN A 1 233 ? -28.387 20.293 11.656 1.00 89.69 233 GLN A C 1
ATOM 1881 O O . GLN A 1 233 ? -29.431 20.934 11.574 1.00 89.69 233 GLN A O 1
ATOM 1886 N N . GLU A 1 234 ? -27.201 20.870 11.454 1.00 87.56 234 GLU A N 1
ATOM 1887 C CA . GLU A 1 234 ? -27.051 22.289 11.097 1.00 87.56 234 GLU A CA 1
ATOM 1888 C C . GLU A 1 234 ? -27.663 22.626 9.733 1.00 87.56 234 GLU A C 1
ATOM 1890 O O . GLU A 1 234 ? -28.309 23.665 9.592 1.00 87.56 234 GLU A O 1
ATOM 1895 N N . LYS A 1 235 ? -27.502 21.747 8.734 1.00 82.75 235 LYS A N 1
ATOM 1896 C CA . LYS A 1 235 ? -28.132 21.919 7.416 1.00 82.75 235 LYS A CA 1
ATOM 1897 C C . LYS A 1 235 ? -29.654 21.859 7.506 1.00 82.75 235 LYS A C 1
ATOM 1899 O O . LYS A 1 235 ? -30.316 22.697 6.905 1.00 82.75 235 LYS A O 1
ATOM 1904 N N . THR A 1 236 ? -30.201 20.929 8.289 1.00 78.31 236 THR A N 1
ATOM 1905 C CA . THR A 1 236 ? -31.651 20.828 8.508 1.00 78.31 236 THR A CA 1
ATOM 1906 C C . THR A 1 236 ? -32.204 22.068 9.213 1.00 78.31 236 THR A C 1
ATOM 1908 O O . THR A 1 236 ? -33.252 22.569 8.824 1.00 78.31 236 THR A O 1
ATOM 1911 N N . LYS A 1 237 ? -31.477 22.623 10.193 1.00 71.88 237 LYS A N 1
ATOM 1912 C CA . LYS A 1 237 ? -31.873 23.867 10.876 1.00 71.88 237 LYS A CA 1
ATOM 1913 C C . LYS A 1 237 ? -31.823 25.098 9.966 1.00 71.88 237 LYS A C 1
ATOM 1915 O O . LYS A 1 237 ? -32.701 25.939 10.065 1.00 71.88 237 LYS A O 1
ATOM 1920 N N . LYS A 1 238 ? -30.829 25.202 9.075 1.00 67.25 238 LYS A N 1
ATOM 1921 C CA . LYS A 1 238 ? -30.715 26.320 8.116 1.00 67.25 238 LYS A CA 1
ATOM 1922 C C . LYS A 1 238 ? -31.676 26.206 6.927 1.00 67.25 238 LYS A C 1
ATOM 1924 O O . LYS A 1 238 ? -32.071 27.226 6.383 1.00 67.25 238 LYS A O 1
ATOM 1929 N N . GLY A 1 239 ? -32.052 24.990 6.528 1.00 56.44 239 GLY A N 1
ATOM 1930 C CA . GLY A 1 239 ? -33.019 24.743 5.452 1.00 56.44 239 GLY A CA 1
ATOM 1931 C C . GLY A 1 239 ? -34.491 24.835 5.876 1.00 56.44 239 GLY A C 1
ATOM 1932 O O . GLY A 1 239 ? -35.352 24.871 5.010 1.00 56.44 239 GLY A O 1
ATOM 1933 N N . GLY A 1 240 ? -34.781 24.875 7.183 1.00 50.72 240 GLY A N 1
ATOM 1934 C CA . GLY A 1 240 ? -36.128 25.059 7.745 1.00 50.72 240 GLY A CA 1
ATOM 1935 C C . GLY A 1 240 ? -36.458 26.502 8.147 1.00 50.72 240 GLY A C 1
ATOM 1936 O O . GLY A 1 240 ? -37.381 26.713 8.926 1.00 50.72 240 GLY A O 1
ATOM 1937 N N . SER A 1 241 ? -35.680 27.484 7.682 1.00 48.19 241 SER A N 1
ATOM 1938 C CA . SER A 1 241 ? -35.908 28.924 7.899 1.00 48.19 241 SER A CA 1
ATOM 1939 C C . SER A 1 241 ? -36.139 29.671 6.579 1.00 48.19 241 SER A C 1
ATOM 1941 O O . SER A 1 241 ? -35.585 30.750 6.387 1.00 48.19 241 SER A O 1
ATOM 1943 N N . ASN A 1 242 ? -36.931 29.075 5.683 1.00 40.09 242 ASN A N 1
ATOM 1944 C CA . ASN A 1 242 ? -37.540 29.733 4.525 1.00 40.09 242 ASN A CA 1
ATOM 1945 C C . ASN A 1 242 ? -39.056 29.569 4.600 1.00 40.09 242 ASN A C 1
ATOM 1947 O O . ASN A 1 242 ? -39.487 28.421 4.852 1.00 40.09 242 ASN A O 1
#